Protein AF-I3I7M5-F1 (afdb_monomer)

Radius of gyration: 35.71 Å; Cα contacts (8 Å, |Δi|>4): 390; chains: 1; bounding box: 74×77×113 Å

Mean predicted aligned error: 16.68 Å

Foldseek 3Di:
DDPDDDPDDPVNVVVVVVCCCVVPVVVVVVVVVVVVVVVVVVVVVVVVVVVVLVVLLVLQLVQLVVLVDPWVLQSVQLSVVLSVVVPDPPPDDRHHPSSLQDQEGARAQSQTADPRSVLSNQNHQEYAHAPYAYADDLSVLSNQNHAYEEHAQYAHAADQSVLNRQRHAYYEHANYHHPDPVSVLNHPNYAEYEDYLHDPDDVVNVLSNLCPYHYDHDHNPPPPPPDDPDDSLLSPLVSCVVVVHDDDPVSVVSVVVVVVVVVVVVVVVVPD

Nearest PDB structures (foldseek):
  2wqu-assembly3_C  TM=8.299E-01  e=1.795E-08  Listeria monocytogenes EGD-e
  2wqu-assembly2_B  TM=8.390E-01  e=7.293E-08  Listeria monocytogenes EGD-e
  1d0b-assembly1_A  TM=8.355E-01  e=2.504E-07  Listeria monocytogenes
  4aw4-assembly1_A  TM=6.689E-01  e=1.691E-07  Listeria monocytogenes EGD-e
  2omx-assembly1_A  TM=4.475E-01  e=6.143E-07  Listeria monocytogenes EGD-e

pLDDT: mean 71.75, std 18.01, range [34.25, 98.25]

Sequence (272 aa):
MKLNEIKISKTFSAIILIIVISVFLLPVLGMNFMFWLAERKEQAHYSALDEQVENRVQLVTLSLKKLQLTDPALFNCICEQALEQAKIPPSSSGGIDSVVELQWLGCANKGIASLDGIEALKQLSSIDLRDNAIVNINVLAQLRELENLDLSNNAVTSLEALATLPNLKEIRLSGNQPNSIKPLLSIATLKAVDMPDTTQIYCADLEVFLNEATFIARHTNHNQECKGEYSSDIGRVIALKNAGDTLTPEDESLLLEYELQQMKQKYKQKYQ

Secondary structure (DSSP, 8-state):
---------HHHHHHHHHHHIIIIIHHHHHHHHHHHHHHHHHHHHHHHHHHHHHHHHHHHHHHHGGGT---HHHHHHHHHHHHHHT---TTS--SSHHHHT--EEE-TTS-----TTGGG-TT--EEE--SS-----GGGGG-TT--EEE--SS-----GGGGG-TT--EEE-TT---S-SHHHHT-TT--EEEPPTT----HHHHHHHTTT--------TT-SS--S---HHHHHHHHHHHHTPPPPHHHHHHHHHHHHHHHHHHHHHH--

Structure (mmCIF, N/CA/C/O backbone):
data_AF-I3I7M5-F1
#
_entry.id   AF-I3I7M5-F1
#
loop_
_atom_site.group_PDB
_atom_site.id
_atom_site.type_symbol
_atom_site.label_atom_id
_atom_site.label_alt_id
_atom_site.label_comp_id
_atom_site.label_asym_id
_atom_site.label_entity_id
_atom_site.label_seq_id
_atom_site.pdbx_PDB_ins_code
_atom_site.Cartn_x
_atom_site.Cartn_y
_atom_site.Cartn_z
_atom_site.occupancy
_atom_site.B_iso_or_equiv
_atom_site.auth_seq_id
_atom_site.auth_comp_id
_atom_site.auth_asym_id
_atom_site.auth_atom_id
_atom_site.pdbx_PDB_model_num
ATOM 1 N N . MET A 1 1 ? -37.298 66.432 72.573 1.00 37.22 1 MET A N 1
ATOM 2 C CA . MET A 1 1 ? -38.426 65.725 71.923 1.00 37.22 1 MET A CA 1
ATOM 3 C C . MET A 1 1 ? -38.208 64.232 72.106 1.00 37.22 1 MET A C 1
ATOM 5 O O . MET A 1 1 ? -37.098 63.778 71.874 1.00 37.22 1 MET A O 1
ATOM 9 N N . LYS A 1 2 ? -39.217 63.511 72.607 1.00 40.56 2 LYS A N 1
ATOM 10 C CA . LYS A 1 2 ? -39.186 62.063 72.869 1.00 40.56 2 LYS A CA 1
ATOM 11 C C . LYS A 1 2 ? -39.053 61.290 71.549 1.00 40.56 2 LYS A C 1
ATOM 13 O O . LYS A 1 2 ? -39.882 61.502 70.669 1.00 40.56 2 LYS A O 1
ATOM 18 N N . LEU A 1 3 ? -38.094 60.370 71.432 1.00 38.28 3 LEU A N 1
ATOM 19 C CA . LEU A 1 3 ? -38.255 59.219 70.541 1.00 38.28 3 LEU A CA 1
ATOM 20 C C . LEU A 1 3 ? -38.884 58.099 71.373 1.00 38.28 3 LEU A C 1
ATOM 22 O O . LEU A 1 3 ? -38.238 57.523 72.242 1.00 38.28 3 LEU A O 1
ATOM 26 N N . ASN A 1 4 ? -40.180 57.875 71.155 1.00 44.41 4 ASN A N 1
ATOM 27 C CA . ASN A 1 4 ? -40.916 56.756 71.727 1.00 44.41 4 ASN A CA 1
ATOM 28 C C . ASN A 1 4 ? -40.332 55.431 71.221 1.00 44.41 4 ASN A C 1
ATOM 30 O O . ASN A 1 4 ? -40.098 55.261 70.025 1.00 44.41 4 ASN A O 1
ATOM 34 N N . GLU A 1 5 ? -40.173 54.488 72.143 1.00 51.03 5 GLU A N 1
ATOM 35 C CA . GLU A 1 5 ? -39.899 53.083 71.872 1.00 51.03 5 GLU A CA 1
ATOM 36 C C . GLU A 1 5 ? -40.991 52.487 70.969 1.00 51.03 5 GLU A C 1
ATOM 38 O O . GLU A 1 5 ? -42.158 52.382 71.354 1.00 51.03 5 GLU A O 1
ATOM 43 N N . ILE A 1 6 ? -40.618 52.064 69.762 1.00 53.44 6 ILE A N 1
ATOM 44 C CA . ILE A 1 6 ? -41.488 51.254 68.909 1.00 53.44 6 ILE A CA 1
ATOM 45 C C . ILE A 1 6 ? -41.415 49.813 69.433 1.00 53.44 6 ILE A C 1
ATOM 47 O O . ILE A 1 6 ? -40.469 49.081 69.147 1.00 53.44 6 ILE A O 1
ATOM 51 N N . LYS A 1 7 ? -42.414 49.388 70.216 1.00 54.06 7 LYS A N 1
ATOM 52 C CA . LYS A 1 7 ? -42.604 47.974 70.581 1.00 54.06 7 LYS A CA 1
ATOM 53 C C . LYS A 1 7 ? -43.072 47.192 69.353 1.00 54.06 7 LYS A C 1
ATOM 55 O O . LYS A 1 7 ? -44.261 47.146 69.046 1.00 54.06 7 LYS A O 1
ATOM 60 N N . ILE A 1 8 ? -42.129 46.569 68.653 1.00 55.34 8 ILE A N 1
ATOM 61 C CA . ILE A 1 8 ? -42.423 45.637 67.560 1.00 55.34 8 ILE A CA 1
ATOM 62 C C . ILE A 1 8 ? -43.066 44.381 68.167 1.00 55.34 8 ILE A C 1
ATOM 64 O O . ILE A 1 8 ? -42.465 43.691 68.990 1.00 55.34 8 ILE A O 1
ATOM 68 N N . SER A 1 9 ? -44.313 44.097 67.787 1.00 61.69 9 SER A N 1
ATOM 69 C CA . SER A 1 9 ? -45.040 42.897 68.219 1.00 61.69 9 SER A CA 1
ATOM 70 C C . SER A 1 9 ? -44.332 41.622 67.739 1.00 61.69 9 SER A C 1
ATOM 72 O O . SER A 1 9 ? -43.892 41.554 66.588 1.00 61.69 9 SER A O 1
ATOM 74 N N . LYS A 1 10 ? -44.302 40.570 68.572 1.00 58.59 10 LYS A N 1
ATOM 75 C CA . LYS A 1 10 ? -43.788 39.236 68.195 1.00 58.59 10 LYS A CA 1
ATOM 76 C C . LYS A 1 10 ? -44.452 38.687 66.922 1.00 58.59 10 LYS A C 1
ATOM 78 O O . LYS A 1 10 ? -43.795 38.000 66.149 1.00 58.59 10 LYS A O 1
ATOM 83 N N . THR A 1 11 ? -45.715 39.038 66.660 1.00 61.03 11 THR A N 1
ATOM 84 C CA . THR A 1 11 ? -46.422 38.654 65.424 1.00 61.03 11 THR A CA 1
ATOM 85 C C . THR A 1 11 ? -45.896 39.390 64.192 1.00 61.03 11 THR A C 1
ATOM 87 O O . THR A 1 11 ? -45.772 38.790 63.131 1.00 61.03 11 THR A O 1
ATOM 90 N N . PHE A 1 12 ? -45.512 40.661 64.329 1.00 59.91 12 PHE A N 1
ATOM 91 C CA . PHE A 1 12 ? -44.949 41.458 63.236 1.00 59.91 12 PHE A CA 1
ATOM 92 C C . PHE A 1 12 ? -43.529 40.995 62.883 1.00 59.91 12 PHE A C 1
ATOM 94 O O . PHE A 1 12 ? -43.187 40.867 61.711 1.00 59.91 12 PHE A O 1
ATOM 101 N N . SER A 1 13 ? -42.729 40.642 63.896 1.00 66.38 13 SER A N 1
ATOM 102 C CA . SER A 1 13 ? -41.412 40.021 63.703 1.00 66.38 13 SER A CA 1
ATOM 103 C C . SER A 1 13 ? -41.511 38.649 63.022 1.00 66.38 13 SER A C 1
ATOM 105 O O . SER A 1 13 ? -40.726 38.369 62.119 1.00 66.38 13 SER A O 1
ATOM 107 N N . ALA A 1 14 ? -42.508 37.831 63.377 1.00 66.81 14 ALA A N 1
ATOM 108 C CA . ALA A 1 14 ? -42.750 36.546 62.721 1.00 66.81 14 ALA A CA 1
ATOM 109 C C . ALA A 1 14 ? -43.181 36.702 61.251 1.00 66.81 14 ALA A C 1
ATOM 111 O O . ALA A 1 14 ? -42.695 35.968 60.397 1.00 66.81 14 ALA A O 1
ATOM 112 N N . ILE A 1 15 ? -44.035 37.682 60.932 1.00 70.62 15 ILE A N 1
ATOM 113 C CA . ILE A 1 15 ? -44.455 37.964 59.548 1.00 70.62 15 ILE A CA 1
ATOM 114 C C . ILE A 1 15 ? -43.270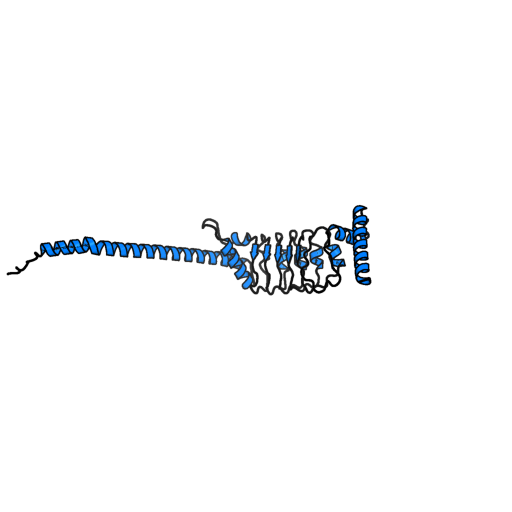 38.447 58.705 1.00 70.62 15 ILE A C 1
ATOM 116 O O . ILE A 1 15 ? -43.074 37.949 57.601 1.00 70.62 15 ILE A O 1
ATOM 120 N N . ILE A 1 16 ? -42.435 39.351 59.230 1.00 69.94 16 ILE A N 1
ATOM 121 C CA . ILE A 1 16 ? -41.213 39.793 58.540 1.00 69.94 16 ILE A CA 1
ATOM 122 C C . ILE A 1 16 ? -40.264 38.614 58.320 1.00 69.94 16 ILE A C 1
ATOM 124 O O . ILE A 1 16 ? -39.728 38.474 57.229 1.00 69.94 16 ILE A O 1
ATOM 128 N N . LEU A 1 17 ? -40.091 37.732 59.307 1.00 69.25 17 LEU A N 1
ATOM 129 C CA . LEU A 1 17 ? -39.243 36.548 59.168 1.00 69.25 17 LEU A CA 1
ATOM 130 C C . LEU A 1 17 ? -39.777 35.583 58.097 1.00 69.25 17 LEU A C 1
ATOM 132 O O . LEU A 1 17 ? -39.003 35.095 57.281 1.00 69.25 17 LEU A O 1
ATOM 136 N N . ILE A 1 18 ? -41.092 35.353 58.045 1.00 70.00 18 ILE A N 1
ATOM 137 C CA . ILE A 1 18 ? -41.731 34.522 57.012 1.00 70.00 18 ILE A CA 1
ATOM 138 C C . ILE A 1 18 ? -41.585 35.162 55.627 1.00 70.00 18 ILE A C 1
ATOM 140 O O . ILE A 1 18 ? -41.292 34.457 54.665 1.00 70.00 18 ILE A O 1
ATOM 144 N N . ILE A 1 19 ? -41.736 36.484 55.507 1.00 67.44 19 ILE A N 1
ATOM 145 C CA . ILE A 1 19 ? -41.521 37.212 54.246 1.00 67.44 19 ILE A CA 1
ATOM 146 C C . ILE A 1 19 ? -40.048 37.131 53.834 1.00 67.44 19 ILE A C 1
ATOM 148 O O . ILE A 1 19 ? -39.760 36.830 52.684 1.00 67.44 19 ILE A O 1
ATOM 152 N N . VAL A 1 20 ? -39.102 37.310 54.758 1.00 67.12 20 VAL A N 1
ATOM 153 C CA . VAL A 1 20 ? -37.666 37.186 54.466 1.00 67.12 20 VAL A CA 1
ATOM 154 C C . VAL A 1 20 ? -37.317 35.764 54.019 1.00 67.12 20 VAL A C 1
ATOM 156 O O . VAL A 1 20 ? -36.606 35.580 53.032 1.00 67.12 20 VAL A O 1
ATOM 159 N N . ILE A 1 21 ? -37.866 34.743 54.679 1.00 61.41 21 ILE A N 1
ATOM 160 C CA . ILE A 1 21 ? -37.640 33.347 54.297 1.00 61.41 21 ILE A CA 1
ATOM 161 C C . ILE A 1 21 ? -38.265 33.040 52.931 1.00 61.41 21 ILE A C 1
ATOM 163 O O . ILE A 1 21 ? -37.612 32.447 52.075 1.00 61.41 21 ILE A O 1
ATOM 167 N N . SER A 1 22 ? -39.508 33.462 52.703 1.00 66.56 22 SER A N 1
ATOM 168 C CA . SER A 1 22 ? -40.246 33.132 51.479 1.00 66.56 22 SER A CA 1
ATOM 169 C C . SER A 1 22 ? -39.809 33.930 50.252 1.00 66.56 22 SER A C 1
ATOM 171 O O . SER A 1 22 ? -39.766 33.370 49.161 1.00 66.56 22 SER A O 1
ATOM 173 N N . VAL A 1 23 ? -39.454 35.205 50.421 1.00 65.62 23 VAL A N 1
ATOM 174 C CA . VAL A 1 23 ? -39.072 36.105 49.322 1.00 65.62 23 VAL A CA 1
ATOM 175 C C . VAL A 1 23 ? -37.575 36.046 49.032 1.00 65.62 23 VAL A C 1
ATOM 177 O O . VAL A 1 23 ? -37.190 36.201 47.879 1.00 65.62 23 VAL A O 1
ATOM 180 N N . PHE A 1 24 ? -36.724 35.805 50.035 1.00 62.22 24 PHE A N 1
ATOM 181 C CA . PHE A 1 24 ? -35.270 35.856 49.839 1.00 62.22 24 PHE A CA 1
ATOM 182 C C . PHE A 1 24 ? -34.576 34.500 49.995 1.00 62.22 24 PHE A C 1
ATOM 184 O O . PHE A 1 24 ? -33.731 34.171 49.169 1.00 62.22 24 PHE A O 1
ATOM 191 N N . LEU A 1 25 ? -34.921 33.677 50.992 1.00 60.16 25 LEU A N 1
ATOM 192 C CA . LEU A 1 25 ? -34.216 32.399 51.206 1.00 60.16 25 LEU A CA 1
ATOM 193 C C . LEU A 1 25 ? -34.700 31.275 50.284 1.00 60.16 25 LEU A C 1
ATOM 195 O O . LEU A 1 25 ? -33.868 30.562 49.726 1.00 60.16 25 LEU A O 1
ATOM 199 N N . LEU A 1 26 ? -36.013 31.112 50.089 1.00 62.69 26 LEU A N 1
ATOM 200 C CA . LEU A 1 26 ? -36.558 30.049 49.233 1.00 62.69 26 LEU A CA 1
ATOM 201 C C . LEU A 1 26 ? -36.135 30.179 47.757 1.00 62.69 26 LEU A C 1
ATOM 203 O O . LEU A 1 26 ? -35.756 29.157 47.183 1.00 62.69 26 LEU A O 1
ATOM 207 N N . PRO A 1 27 ? -36.114 31.374 47.131 1.00 65.69 27 PRO A N 1
ATOM 208 C CA . PRO A 1 27 ? -35.658 31.507 45.747 1.00 65.69 27 PRO A CA 1
ATOM 209 C C . PRO A 1 27 ? -34.158 31.255 45.590 1.00 65.69 27 PRO A C 1
ATOM 211 O O . PRO A 1 27 ? -33.756 30.622 44.620 1.00 65.69 27 PRO A O 1
ATOM 214 N N . VAL A 1 28 ? -33.332 31.681 46.553 1.00 66.38 28 VAL A N 1
ATOM 215 C CA . VAL A 1 28 ? -31.879 31.430 46.544 1.00 66.38 28 VAL A CA 1
ATOM 216 C C . VAL A 1 28 ? -31.579 29.941 46.740 1.00 66.38 28 VAL A C 1
ATOM 218 O O . VAL A 1 28 ? -30.762 29.378 46.014 1.00 66.38 28 VAL A O 1
ATOM 221 N N . LEU A 1 29 ? -32.281 29.269 47.659 1.00 66.50 29 LEU A N 1
ATOM 222 C CA . LEU A 1 29 ? -32.192 27.815 47.833 1.00 66.50 29 LEU A CA 1
ATOM 223 C C . LEU A 1 29 ? -32.660 27.064 46.579 1.00 66.50 29 LEU A C 1
ATOM 225 O O . LEU A 1 29 ? -32.001 26.117 46.155 1.00 66.50 29 LEU A O 1
ATOM 229 N N . GLY A 1 30 ? -33.754 27.509 45.958 1.00 70.00 30 GLY A N 1
ATOM 230 C CA . GLY A 1 30 ? -34.256 26.945 44.705 1.00 70.00 30 GLY A CA 1
ATOM 231 C C . GLY A 1 30 ? -33.282 27.129 43.541 1.00 70.00 30 GLY A C 1
ATOM 232 O O . GLY A 1 30 ? -33.054 26.192 42.784 1.00 70.00 30 GLY A O 1
ATOM 233 N N . MET A 1 31 ? -32.653 28.299 43.420 1.00 67.69 31 MET A N 1
ATOM 234 C CA . MET A 1 31 ? -31.689 28.594 42.357 1.00 67.69 31 MET A CA 1
ATOM 235 C C . MET A 1 31 ? -30.386 27.796 42.536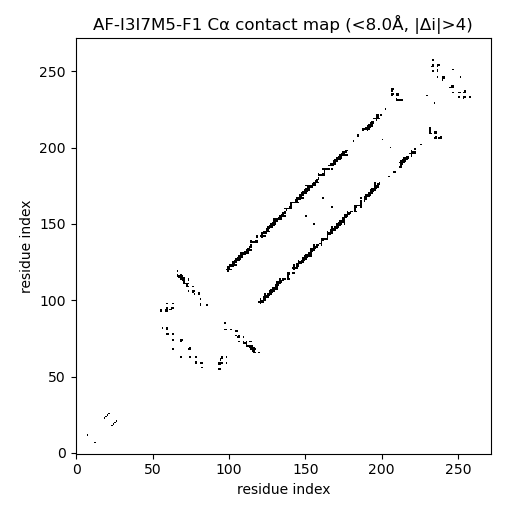 1.00 67.69 31 MET A C 1
ATOM 237 O O . MET A 1 31 ? -29.904 27.214 41.568 1.00 67.69 31 MET A O 1
ATOM 241 N N . ASN A 1 32 ? -29.888 27.651 43.772 1.00 60.41 32 ASN A N 1
ATOM 242 C CA . ASN A 1 32 ? -28.757 26.766 44.089 1.00 60.41 32 ASN A CA 1
ATOM 243 C C . ASN A 1 32 ? -29.077 25.288 43.811 1.00 60.41 32 ASN A C 1
ATOM 245 O O . ASN A 1 32 ? -28.232 24.561 43.296 1.00 60.41 32 ASN A O 1
ATOM 249 N N . PHE A 1 33 ? -30.300 24.838 44.107 1.00 63.66 33 PHE A N 1
ATOM 250 C CA . PHE A 1 33 ? -30.739 23.474 43.808 1.00 63.66 33 PHE A CA 1
ATOM 251 C C . PHE A 1 33 ? -30.872 23.219 42.301 1.00 63.66 33 PHE A C 1
ATOM 253 O O . PHE A 1 33 ? -30.466 22.165 41.820 1.00 63.66 33 PHE A O 1
ATOM 260 N N . MET A 1 34 ? -31.388 24.186 41.539 1.00 67.38 34 MET A N 1
ATOM 261 C CA . MET A 1 34 ? -31.470 24.093 40.078 1.00 67.38 34 MET A CA 1
ATOM 262 C C . MET A 1 34 ? -30.088 24.116 39.420 1.00 67.38 34 MET A C 1
ATOM 264 O O . MET A 1 34 ? -29.867 23.363 38.475 1.00 67.38 34 MET A O 1
ATOM 268 N N . PHE A 1 35 ? -29.154 24.918 39.939 1.00 64.94 35 PHE A N 1
ATOM 269 C CA . PHE A 1 35 ? -27.760 24.917 39.494 1.00 64.94 35 PHE A CA 1
ATOM 270 C C . PHE A 1 35 ? -27.090 23.566 39.780 1.00 64.94 35 PHE A C 1
ATOM 272 O O . PHE A 1 35 ? -26.539 22.947 38.878 1.00 64.94 35 PHE A O 1
ATOM 279 N N . TRP A 1 36 ? -27.259 23.039 40.994 1.00 70.62 36 TRP A N 1
ATOM 280 C CA . TRP A 1 36 ? -26.778 21.710 41.375 1.00 70.62 36 TRP A CA 1
ATOM 281 C C . TRP A 1 36 ? -27.394 20.578 40.534 1.00 70.62 36 TRP A C 1
ATOM 283 O O . TRP A 1 36 ? -26.711 19.621 40.174 1.00 70.62 36 TRP A O 1
ATOM 293 N N . LEU A 1 37 ? -28.682 20.673 40.180 1.00 58.09 37 LEU A N 1
ATOM 294 C CA . LEU A 1 37 ? -29.336 19.719 39.279 1.00 58.09 37 LEU A CA 1
ATOM 295 C C . LEU A 1 37 ? -28.799 19.808 37.848 1.00 58.09 37 LEU A C 1
ATOM 297 O O . LEU A 1 37 ? -28.673 18.773 37.193 1.00 58.09 37 LEU A O 1
ATOM 301 N N . ALA A 1 38 ? -28.519 21.015 37.355 1.00 60.19 38 ALA A N 1
ATOM 302 C CA . ALA A 1 38 ? -27.918 21.216 36.042 1.00 60.19 38 ALA A CA 1
ATOM 303 C C . ALA A 1 38 ? -26.509 20.611 35.998 1.00 60.19 38 ALA A C 1
ATOM 305 O O . ALA A 1 38 ? -26.235 19.795 35.123 1.00 60.19 38 ALA A O 1
ATOM 306 N N . GLU A 1 39 ? -25.685 20.894 37.006 1.00 66.50 39 GLU A N 1
ATOM 307 C CA . GLU A 1 39 ? -24.328 20.357 37.146 1.00 66.50 39 GLU A CA 1
ATOM 308 C C . GLU A 1 39 ? -24.331 18.824 37.267 1.00 66.50 39 GLU A C 1
ATOM 310 O O . GLU A 1 39 ? -23.552 18.143 36.604 1.00 66.50 39 GLU A O 1
ATOM 315 N N . ARG A 1 40 ? -25.283 18.242 38.014 1.00 68.44 40 ARG A N 1
ATOM 316 C CA . ARG A 1 40 ? -25.453 16.780 38.074 1.00 68.44 40 ARG A CA 1
ATOM 317 C C . ARG A 1 40 ? -25.896 16.158 36.756 1.00 68.44 40 ARG A C 1
ATOM 319 O O . ARG A 1 40 ? -25.455 15.056 36.442 1.00 68.44 40 ARG A O 1
ATOM 326 N N . LYS A 1 41 ? -26.792 16.807 36.009 1.00 59.62 41 LYS A N 1
ATOM 327 C CA . LYS A 1 41 ? -27.210 16.321 34.684 1.00 59.62 41 LYS A CA 1
ATOM 328 C C . LYS A 1 41 ? -26.060 16.381 33.690 1.00 59.62 41 LYS A C 1
ATOM 330 O O . LYS A 1 41 ? -25.899 15.453 32.909 1.00 59.62 41 LYS A O 1
ATOM 335 N N . GLU A 1 42 ? -25.276 17.447 33.745 1.00 61.50 42 GLU A N 1
ATOM 336 C CA . GLU A 1 42 ? -24.102 17.642 32.908 1.00 61.50 42 GLU A CA 1
ATOM 337 C C . GLU A 1 42 ? -23.014 16.605 33.232 1.00 61.50 42 GLU A C 1
ATOM 339 O O . GLU A 1 42 ? -22.578 15.888 32.335 1.00 61.50 42 GLU A O 1
ATOM 344 N N . GLN A 1 43 ? -22.678 16.393 34.510 1.00 63.59 43 GLN A N 1
ATOM 345 C CA . GLN A 1 43 ? -21.761 15.322 34.926 1.00 63.59 43 GLN A CA 1
ATOM 346 C C . GLN A 1 43 ? -22.246 13.925 34.531 1.00 63.59 43 GLN A C 1
ATOM 348 O O . GLN A 1 43 ? -21.451 13.134 34.035 1.00 63.59 43 GLN A O 1
ATOM 353 N N . ALA A 1 44 ? -23.533 13.616 34.721 1.00 56.81 44 ALA A N 1
ATOM 354 C CA . ALA A 1 44 ? -24.089 12.319 34.332 1.00 56.81 44 ALA A CA 1
ATOM 355 C C . ALA A 1 44 ? -24.082 12.112 32.806 1.00 56.81 44 ALA A C 1
ATOM 357 O O . ALA A 1 44 ? -23.928 10.988 32.330 1.00 56.81 44 ALA A O 1
ATOM 358 N N . HIS A 1 45 ? -24.248 13.192 32.036 1.00 60.19 45 HIS A N 1
ATOM 359 C CA . HIS A 1 45 ? -24.154 13.160 30.580 1.00 60.19 45 HIS A CA 1
ATOM 360 C C . HIS A 1 45 ? -22.717 12.895 30.120 1.00 60.19 45 HIS A C 1
ATOM 362 O O . HIS A 1 45 ? -22.510 12.005 29.297 1.00 60.19 45 HIS A O 1
ATOM 368 N N . TYR A 1 46 ? -21.733 13.593 30.697 1.00 52.62 46 TYR A N 1
ATOM 369 C CA . TYR A 1 46 ? -20.318 13.345 30.412 1.00 52.62 46 TYR A CA 1
ATOM 370 C C . TYR A 1 46 ? -19.884 11.932 30.830 1.00 52.62 46 TYR A C 1
ATOM 372 O O . TYR A 1 46 ? -19.267 11.239 30.030 1.00 52.62 46 TYR A O 1
ATOM 380 N N . SER A 1 47 ? -20.291 11.438 32.007 1.00 63.06 47 SER A N 1
ATOM 381 C CA . SER A 1 47 ? -19.937 10.078 32.446 1.00 63.06 47 SER A CA 1
ATOM 382 C C . SER A 1 47 ? -20.541 8.983 31.563 1.00 63.06 47 SER A C 1
ATOM 384 O O . SER A 1 47 ? -19.900 7.968 31.312 1.00 63.06 47 SER A O 1
ATOM 386 N N . ALA A 1 48 ? -21.771 9.178 31.077 1.00 60.72 48 ALA A N 1
ATOM 387 C CA . ALA A 1 48 ? -22.413 8.225 30.174 1.00 60.72 48 ALA A CA 1
ATOM 388 C C . ALA A 1 48 ? -21.772 8.232 28.775 1.00 60.72 48 ALA A C 1
ATOM 390 O O . ALA A 1 48 ? -21.707 7.190 28.124 1.00 60.72 48 ALA A O 1
ATOM 391 N N . LEU A 1 49 ? -21.301 9.394 28.309 1.00 60.62 49 LEU A N 1
ATOM 392 C CA . LEU A 1 49 ? -20.563 9.506 27.054 1.00 60.62 49 LEU A CA 1
ATOM 393 C C . LEU A 1 49 ? -19.197 8.807 27.156 1.00 60.62 49 LEU A C 1
ATOM 395 O O . LEU A 1 49 ? -18.845 8.051 26.252 1.00 60.62 49 LEU A O 1
ATOM 399 N N . ASP A 1 50 ? -18.484 8.981 28.272 1.00 67.62 50 ASP A N 1
ATOM 400 C CA . ASP A 1 50 ? -17.208 8.302 28.537 1.00 67.62 50 ASP A CA 1
ATOM 401 C C . ASP A 1 50 ? -17.375 6.773 28.592 1.00 67.62 50 ASP A C 1
ATOM 403 O O . ASP A 1 50 ? -16.633 6.050 27.927 1.00 67.62 50 ASP A O 1
ATOM 407 N N . GLU A 1 51 ? -18.405 6.266 29.281 1.00 71.50 51 GLU A N 1
ATOM 408 C CA . GLU A 1 51 ? -18.706 4.826 29.342 1.00 71.50 51 GLU A CA 1
ATOM 409 C C . GLU A 1 51 ? -19.064 4.245 27.959 1.00 71.50 51 GLU A C 1
ATOM 411 O O . GLU A 1 51 ? -18.665 3.129 27.609 1.00 71.50 51 GLU A O 1
ATOM 416 N N . GLN A 1 52 ? -19.794 4.994 27.126 1.00 65.50 52 GLN A N 1
ATOM 417 C CA . GLN A 1 52 ? -20.084 4.579 25.750 1.00 65.50 52 GLN A CA 1
ATOM 418 C C . GLN A 1 52 ? -18.824 4.529 24.885 1.00 65.50 52 GLN A C 1
ATOM 420 O O . GLN A 1 52 ? -18.663 3.592 24.102 1.00 65.50 52 GLN A O 1
ATOM 425 N N . VAL A 1 53 ? -17.926 5.506 25.009 1.00 67.94 53 VAL A N 1
ATOM 426 C CA . VAL A 1 53 ? -16.650 5.510 24.282 1.00 67.94 53 VAL A CA 1
ATOM 427 C C . VAL A 1 53 ? -15.776 4.339 24.735 1.00 67.94 53 VAL A C 1
ATOM 429 O O . VAL A 1 53 ? -15.272 3.605 23.886 1.00 67.94 53 VAL A O 1
ATOM 432 N N . GLU A 1 54 ? -15.662 4.091 26.039 1.00 68.94 54 GLU A N 1
ATOM 433 C CA . GLU A 1 54 ? -14.848 3.003 26.594 1.00 68.94 54 GLU A CA 1
ATOM 434 C C . GLU A 1 54 ? -15.348 1.617 26.153 1.00 68.94 54 GLU A C 1
ATOM 436 O O . GLU A 1 54 ? -14.560 0.787 25.691 1.00 68.94 54 GLU A O 1
ATOM 441 N N . ASN A 1 55 ? -16.666 1.392 26.171 1.00 68.44 55 ASN A N 1
ATOM 442 C CA . ASN A 1 55 ? -17.272 0.158 25.660 1.00 68.44 55 ASN A CA 1
ATOM 443 C C . ASN A 1 55 ? -16.995 -0.055 24.161 1.00 68.44 55 ASN A C 1
ATOM 445 O O . ASN A 1 55 ? -16.732 -1.178 23.723 1.00 68.44 55 ASN A O 1
ATOM 449 N N . ARG A 1 56 ? -17.007 1.014 23.354 1.00 67.56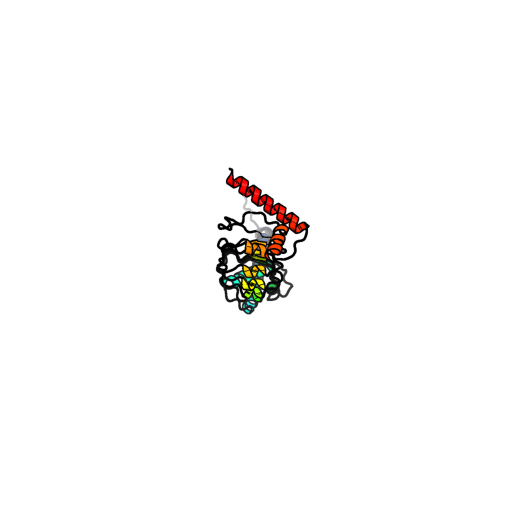 56 ARG A N 1
ATOM 450 C CA . ARG A 1 56 ? -16.704 0.937 21.914 1.00 67.56 56 ARG A CA 1
ATOM 451 C C . ARG A 1 56 ? -15.235 0.650 21.650 1.00 67.56 56 ARG A C 1
ATOM 453 O O . ARG A 1 56 ? -14.927 -0.195 20.810 1.00 67.56 56 ARG A O 1
ATOM 460 N N . VAL A 1 57 ? -14.341 1.302 22.389 1.00 68.75 57 VAL A N 1
ATOM 461 C CA . VAL A 1 57 ? -12.902 1.020 22.347 1.00 68.75 57 VAL A CA 1
ATOM 462 C C . VAL A 1 57 ? -12.654 -0.444 22.699 1.00 68.75 57 VAL A C 1
ATOM 464 O O . VAL A 1 57 ? -11.938 -1.123 21.964 1.00 68.75 57 VAL A O 1
ATOM 467 N N . GLN A 1 58 ? -13.292 -0.977 23.747 1.00 72.62 58 GLN A N 1
ATOM 468 C CA . GLN A 1 58 ? -13.176 -2.395 24.101 1.00 72.62 58 GLN A CA 1
ATOM 469 C C . GLN A 1 58 ? -13.676 -3.327 22.989 1.00 72.62 58 GLN A C 1
ATOM 471 O O . GLN A 1 58 ? -12.985 -4.294 22.661 1.00 72.62 58 GLN A O 1
ATOM 476 N N . LEU A 1 59 ? -14.829 -3.039 22.377 1.00 69.75 59 LEU A N 1
ATOM 477 C CA . LEU A 1 59 ? -15.385 -3.847 21.284 1.00 69.75 59 LEU A CA 1
ATOM 478 C C . LEU A 1 59 ? -14.471 -3.868 20.054 1.00 69.75 59 LEU A C 1
ATOM 480 O O . LEU A 1 59 ? -14.168 -4.948 19.543 1.00 69.75 59 LEU A O 1
ATOM 484 N N . VAL A 1 60 ? -13.987 -2.707 19.610 1.00 69.25 60 VAL A N 1
ATOM 485 C CA . VAL A 1 60 ? -13.047 -2.592 18.480 1.00 69.25 60 VAL A CA 1
ATOM 486 C C . VAL A 1 60 ? -11.724 -3.291 18.809 1.00 69.25 60 VAL A C 1
ATOM 488 O O . VAL A 1 60 ? -11.221 -4.077 18.012 1.00 69.25 60 VAL A O 1
ATOM 491 N N . THR A 1 61 ? -11.206 -3.117 20.025 1.00 67.50 61 THR A N 1
ATOM 492 C CA . THR A 1 61 ? -9.970 -3.772 20.489 1.00 67.50 61 THR A CA 1
ATO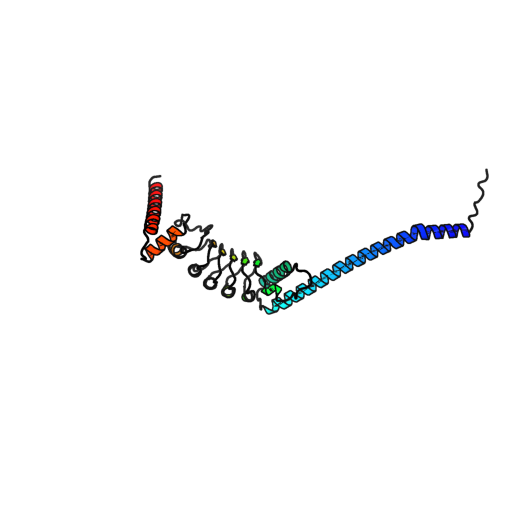M 493 C C . THR A 1 61 ? -10.100 -5.298 20.497 1.00 67.50 61 THR A C 1
ATOM 495 O O . THR A 1 61 ? -9.212 -6.006 20.023 1.00 67.50 61 THR A O 1
ATOM 498 N N . LEU A 1 62 ? -11.205 -5.840 21.023 1.00 72.00 62 LEU A N 1
ATOM 499 C CA . LEU A 1 62 ? -11.477 -7.285 21.036 1.00 72.00 62 LEU A CA 1
ATOM 500 C C . LEU A 1 62 ? -11.620 -7.854 19.623 1.00 72.00 62 LEU A C 1
ATOM 502 O O . LEU A 1 62 ? -11.213 -8.985 19.359 1.00 72.00 62 LEU A O 1
ATOM 506 N N . SER A 1 63 ? -12.191 -7.059 18.727 1.00 71.06 63 SER A N 1
ATOM 507 C CA . SER A 1 63 ? -12.381 -7.386 17.318 1.00 71.06 63 SER A CA 1
ATOM 508 C C . SER A 1 63 ? -11.047 -7.456 16.581 1.00 71.06 63 SER A C 1
ATOM 510 O O . SER A 1 63 ? -10.760 -8.453 15.921 1.00 71.06 63 SER A O 1
ATOM 512 N N . LEU A 1 64 ? -10.178 -6.468 16.793 1.00 70.75 64 LEU A N 1
ATOM 513 C CA . LEU A 1 64 ? -8.846 -6.394 16.195 1.00 70.75 64 LEU A CA 1
ATOM 514 C C . LEU A 1 64 ? -7.885 -7.457 16.725 1.00 70.75 64 LEU A C 1
ATOM 516 O O . LEU A 1 64 ? -7.080 -7.988 15.964 1.00 70.75 64 LEU A O 1
ATOM 520 N N . LYS A 1 65 ? -8.014 -7.859 17.995 1.00 73.12 65 LYS A N 1
ATOM 521 C CA . LYS A 1 65 ? -7.234 -8.979 18.556 1.00 73.12 65 LYS A CA 1
ATOM 522 C C . LYS A 1 65 ? -7.443 -10.299 17.807 1.00 73.12 65 LYS A C 1
ATOM 524 O O . LYS A 1 65 ? -6.590 -11.177 17.890 1.00 73.12 65 LYS A O 1
ATOM 529 N N . LYS A 1 66 ? -8.547 -10.454 17.067 1.00 76.00 66 LYS A N 1
ATOM 530 C CA . LYS A 1 66 ? -8.790 -11.639 16.228 1.00 76.00 66 LYS A CA 1
ATOM 531 C C . LYS A 1 66 ? -7.988 -11.629 14.925 1.00 76.00 66 LYS A C 1
ATOM 533 O O . LYS A 1 66 ? -7.778 -12.699 14.367 1.00 76.00 66 LYS A O 1
ATOM 538 N N . LEU A 1 67 ? -7.535 -10.463 14.459 1.00 73.38 67 LEU A N 1
ATOM 539 C CA . LEU A 1 67 ? -6.839 -10.301 13.175 1.00 73.38 67 LEU A CA 1
ATOM 540 C C . LEU A 1 67 ? -5.366 -10.734 13.216 1.00 73.38 67 LEU A C 1
ATOM 542 O O . LEU A 1 67 ? -4.676 -10.603 12.217 1.00 73.38 67 LEU A O 1
ATOM 546 N N . GLN A 1 68 ? -4.885 -11.255 14.352 1.00 81.31 68 GLN A N 1
ATOM 547 C CA . GLN A 1 68 ? -3.497 -11.706 14.534 1.00 81.31 68 GLN A CA 1
ATOM 548 C C . GLN A 1 68 ? -2.444 -10.632 14.190 1.00 81.31 68 GLN A C 1
ATOM 550 O O . GLN A 1 68 ? -1.320 -10.969 13.837 1.00 81.31 68 GLN A O 1
ATOM 555 N N . LEU A 1 69 ? -2.792 -9.346 14.336 1.00 85.56 69 LEU A N 1
ATOM 556 C CA . LEU A 1 69 ? -1.871 -8.222 14.152 1.00 85.56 69 LEU A CA 1
ATOM 557 C C . LEU A 1 69 ? -0.701 -8.346 15.139 1.00 85.56 69 LEU A C 1
ATOM 559 O O . LEU A 1 69 ? -0.908 -8.300 16.356 1.00 85.56 69 LEU A O 1
ATOM 563 N N . THR A 1 70 ? 0.513 -8.534 14.621 1.00 87.19 70 THR A N 1
ATOM 564 C CA . THR A 1 70 ? 1.714 -8.776 15.441 1.00 87.19 70 THR A CA 1
ATOM 565 C C . THR A 1 70 ? 2.433 -7.486 15.826 1.00 87.19 70 THR A C 1
ATOM 567 O O . THR A 1 70 ? 3.040 -7.423 16.896 1.00 87.19 70 THR A O 1
ATOM 570 N N . ASP A 1 71 ? 2.341 -6.455 14.984 1.00 93.44 71 ASP A N 1
ATOM 571 C CA . ASP A 1 71 ? 2.961 -5.150 15.195 1.00 93.44 71 ASP A CA 1
ATOM 572 C C . ASP A 1 71 ? 2.047 -4.236 16.043 1.00 93.44 71 ASP A C 1
ATOM 574 O O . ASP A 1 71 ? 0.934 -3.900 15.617 1.00 93.44 71 ASP A O 1
ATOM 578 N N . PRO A 1 72 ? 2.481 -3.806 17.246 1.00 90.44 72 PRO A N 1
ATOM 579 C CA . PRO A 1 72 ? 1.666 -2.954 18.109 1.00 90.44 72 PRO A CA 1
ATOM 580 C C . PRO A 1 72 ? 1.381 -1.569 17.519 1.00 90.44 72 PRO A C 1
ATOM 582 O O . PRO A 1 72 ? 0.327 -0.999 17.799 1.00 90.44 72 PRO A O 1
ATOM 585 N N . ALA A 1 73 ? 2.294 -1.011 16.719 1.00 93.25 73 ALA A N 1
ATOM 586 C CA . ALA A 1 73 ? 2.094 0.291 16.092 1.00 93.25 73 ALA A CA 1
ATOM 587 C C . ALA A 1 73 ? 1.031 0.203 14.994 1.00 93.25 73 ALA A C 1
ATOM 589 O O . ALA A 1 73 ? 0.155 1.068 14.918 1.00 93.25 73 ALA A O 1
ATOM 590 N N . LEU A 1 74 ? 1.046 -0.877 14.207 1.00 92.56 74 LEU A N 1
ATOM 591 C CA . LEU A 1 74 ? 0.001 -1.147 13.220 1.00 92.56 74 LEU A CA 1
ATOM 592 C C . LEU A 1 74 ? -1.350 -1.373 13.900 1.00 92.56 74 LEU A C 1
ATOM 594 O O . LEU A 1 74 ? -2.348 -0.778 13.496 1.00 92.56 74 LEU A O 1
ATOM 598 N N . PHE A 1 75 ? -1.377 -2.179 14.966 1.00 89.06 75 PHE A N 1
ATOM 599 C CA . PHE A 1 75 ? -2.584 -2.405 15.758 1.00 89.06 75 PHE A CA 1
ATOM 600 C C . PHE A 1 75 ? -3.177 -1.088 16.265 1.00 89.06 75 PHE A C 1
ATOM 602 O O . PHE A 1 75 ? -4.367 -0.839 16.071 1.00 89.06 75 PHE A O 1
ATOM 609 N N . ASN A 1 76 ? -2.353 -0.228 16.869 1.00 86.12 76 ASN A N 1
ATOM 610 C CA . ASN A 1 76 ? -2.802 1.057 17.399 1.00 86.12 76 ASN A CA 1
ATOM 611 C C . ASN A 1 76 ? -3.304 1.979 16.289 1.00 86.12 76 ASN A C 1
ATOM 613 O O . ASN A 1 76 ? -4.354 2.592 16.447 1.00 86.12 76 ASN A O 1
ATOM 617 N N . CYS A 1 77 ? -2.614 2.030 15.149 1.00 88.38 77 CYS A N 1
ATOM 618 C CA . CYS A 1 77 ? -3.060 2.836 14.022 1.00 88.38 77 CYS A CA 1
ATOM 619 C C . CYS A 1 77 ? -4.427 2.380 13.484 1.00 88.38 77 CYS A C 1
ATOM 621 O O . CYS A 1 77 ? -5.325 3.199 13.300 1.00 88.38 77 CYS A O 1
ATOM 623 N N . ILE A 1 78 ? -4.623 1.072 13.279 1.00 85.94 78 ILE A N 1
ATOM 624 C CA . ILE A 1 78 ? -5.910 0.537 12.811 1.00 85.94 78 ILE A CA 1
ATOM 625 C C . ILE A 1 78 ? -7.005 0.790 13.859 1.00 85.94 78 ILE A C 1
ATOM 627 O O . ILE A 1 78 ? -8.122 1.150 13.489 1.00 85.94 78 ILE A O 1
ATOM 631 N N . CYS A 1 79 ? -6.697 0.650 15.156 1.00 80.31 79 CYS A N 1
ATOM 632 C CA . CYS A 1 79 ? -7.618 1.014 16.238 1.00 80.31 79 CYS A CA 1
ATOM 633 C C . CYS A 1 79 ? -8.050 2.482 16.137 1.00 80.31 79 CYS A C 1
ATOM 635 O O . CYS A 1 79 ? -9.247 2.761 16.125 1.00 80.31 79 CYS A O 1
ATOM 637 N N . GLU A 1 80 ? -7.088 3.407 16.060 1.00 77.81 80 GLU A N 1
ATOM 638 C CA . GLU A 1 80 ? -7.330 4.851 15.934 1.00 77.81 80 GLU A CA 1
ATOM 639 C C . GLU A 1 80 ? -8.213 5.140 14.713 1.00 77.81 80 GLU A C 1
ATOM 641 O O . GLU A 1 80 ? -9.275 5.752 14.841 1.00 77.81 80 GLU A O 1
ATOM 646 N N . GLN A 1 81 ? -7.843 4.602 13.549 1.00 79.31 81 GLN A N 1
ATOM 647 C CA . GLN A 1 81 ? -8.561 4.810 12.294 1.00 79.31 81 GLN A CA 1
ATOM 648 C C . GLN A 1 81 ? -10.000 4.281 12.340 1.00 79.31 81 GLN A C 1
ATOM 650 O O . GLN A 1 81 ? -10.928 4.958 11.886 1.00 79.31 81 GLN A O 1
ATOM 655 N N . ALA A 1 82 ? -10.198 3.082 12.891 1.00 75.38 82 ALA A N 1
ATOM 656 C CA . ALA A 1 82 ? -11.517 2.476 13.031 1.00 75.38 82 ALA A CA 1
ATOM 657 C C . ALA A 1 82 ? -12.415 3.290 13.973 1.00 75.38 82 ALA A C 1
ATOM 659 O O . ALA A 1 82 ? -13.602 3.467 13.698 1.00 75.38 82 ALA A O 1
ATOM 660 N N . LEU A 1 83 ? -11.859 3.822 15.065 1.00 70.44 83 LEU A N 1
ATOM 661 C CA . LEU A 1 83 ? -12.596 4.670 16.004 1.00 70.44 83 LEU A CA 1
ATOM 662 C C . LEU A 1 83 ? -12.966 6.023 15.384 1.00 70.44 83 LEU A C 1
ATOM 664 O O . LEU A 1 83 ? -14.085 6.499 15.588 1.00 70.44 83 LEU A O 1
ATOM 668 N N . GLU A 1 84 ? -12.072 6.618 14.593 1.00 70.06 84 GLU A N 1
ATOM 669 C CA . GLU A 1 84 ? -12.321 7.883 13.894 1.00 70.06 84 GLU A CA 1
ATOM 670 C C . GLU A 1 84 ? -13.406 7.776 12.819 1.00 70.06 84 GLU A C 1
ATOM 672 O O . GLU A 1 84 ? -14.252 8.670 12.712 1.00 70.06 84 GLU A O 1
ATOM 677 N N . GLN A 1 85 ? -13.411 6.695 12.031 1.00 63.62 85 GLN A N 1
ATOM 678 C CA . GLN A 1 85 ? -14.451 6.463 11.020 1.00 63.62 85 GLN A CA 1
ATOM 679 C C . GLN A 1 85 ? -15.799 6.125 11.656 1.00 63.62 85 GLN A C 1
ATOM 681 O O . GLN A 1 85 ? -16.854 6.450 11.112 1.00 63.62 85 GLN A O 1
ATOM 686 N N . ALA A 1 86 ? -15.788 5.568 12.864 1.00 57.09 86 ALA A N 1
ATOM 687 C CA . ALA A 1 86 ? -16.992 5.236 13.596 1.00 57.09 86 ALA A CA 1
ATOM 688 C C . ALA A 1 86 ? -17.669 6.459 14.266 1.00 57.09 86 ALA A C 1
ATOM 690 O O . ALA A 1 86 ? -18.334 6.318 15.294 1.00 57.09 86 ALA A O 1
ATOM 691 N N . LYS A 1 87 ? -17.620 7.659 13.668 1.00 51.59 87 LYS A N 1
ATOM 692 C CA . LYS A 1 87 ? -18.507 8.808 13.984 1.00 51.59 87 LYS A CA 1
ATOM 693 C C . LYS A 1 87 ? -19.987 8.546 13.598 1.00 51.59 87 LYS A C 1
ATOM 695 O O . LYS A 1 87 ? -20.695 9.441 13.148 1.00 51.59 87 LYS A O 1
ATOM 700 N N . ILE A 1 88 ? -20.454 7.309 13.770 1.00 43.50 88 ILE A N 1
ATOM 701 C CA . ILE A 1 88 ? -21.771 6.780 13.400 1.00 43.50 88 ILE A CA 1
ATOM 702 C C . ILE A 1 88 ? -22.681 6.791 14.650 1.00 43.50 88 ILE A C 1
ATOM 704 O O . ILE A 1 88 ? -22.225 6.396 15.727 1.00 43.50 88 ILE A O 1
ATOM 708 N N . PRO A 1 89 ? -23.953 7.231 14.546 1.00 39.12 89 PRO A N 1
ATOM 709 C CA . PRO A 1 89 ? -24.924 7.195 15.645 1.00 39.12 89 PRO A CA 1
ATOM 710 C C . PRO A 1 89 ? -25.165 5.764 16.178 1.00 39.12 89 PRO A C 1
ATOM 712 O O . PRO A 1 89 ? -24.974 4.799 15.438 1.00 39.12 89 PRO A O 1
ATOM 715 N N . PRO A 1 90 ? -25.631 5.606 17.435 1.00 40.28 90 PRO A N 1
ATOM 716 C CA . PRO A 1 90 ? -25.557 4.374 18.246 1.00 40.28 90 PRO A CA 1
ATOM 717 C C . PRO A 1 90 ? -26.487 3.213 17.815 1.00 40.28 90 PRO A C 1
ATOM 719 O O . PRO A 1 90 ? -27.113 2.575 18.653 1.00 40.28 90 PRO A O 1
ATOM 722 N N . SER A 1 91 ? -26.623 2.919 16.521 1.00 41.78 91 SER A N 1
ATOM 723 C CA . SER A 1 91 ? -27.678 2.019 16.016 1.00 41.78 91 SER A CA 1
ATOM 724 C C . SER A 1 91 ? -27.250 0.959 14.996 1.00 41.78 91 SER A C 1
ATOM 726 O O . SER A 1 91 ? -28.109 0.261 14.468 1.00 41.78 91 SER A O 1
ATOM 728 N N . SER A 1 92 ? -25.956 0.750 14.760 1.00 47.41 92 SER A N 1
ATOM 729 C CA . SER A 1 92 ? -25.475 -0.415 14.001 1.00 47.41 92 SER A CA 1
ATOM 730 C C . SER A 1 92 ? -24.373 -1.143 14.771 1.00 47.41 92 SER A C 1
ATOM 732 O O . SER A 1 92 ? -23.704 -0.561 15.621 1.00 47.41 92 SER A O 1
ATOM 734 N N . SER A 1 93 ? -24.273 -2.448 14.544 1.00 50.47 93 SER A N 1
ATOM 735 C CA . SER A 1 93 ? -23.584 -3.507 15.296 1.00 50.47 93 SER A CA 1
ATOM 736 C C . SER A 1 93 ? -22.051 -3.376 15.390 1.00 50.47 93 SER A C 1
ATOM 738 O O . SER A 1 93 ? -21.309 -4.275 15.005 1.00 50.47 93 SER A O 1
ATOM 740 N N . GLY A 1 94 ? -21.564 -2.251 15.920 1.00 51.62 94 GLY A N 1
ATOM 741 C CA . GLY A 1 94 ? -20.155 -1.862 15.973 1.00 51.62 94 GLY A CA 1
ATOM 742 C C . GLY A 1 94 ? -19.270 -2.817 16.774 1.00 51.62 94 GLY A C 1
ATOM 743 O O . GLY A 1 94 ? -19.261 -2.800 18.002 1.00 51.62 94 GLY A O 1
ATOM 744 N N . GLY A 1 95 ? -18.480 -3.613 16.062 1.00 55.69 95 GLY A N 1
ATOM 745 C CA . GLY A 1 95 ? -17.410 -4.425 16.633 1.00 55.69 95 GLY A CA 1
ATOM 746 C C . GLY A 1 95 ? -16.376 -4.784 15.570 1.00 55.69 95 GLY A C 1
ATOM 747 O O . GLY A 1 95 ? -15.297 -4.200 15.550 1.00 55.69 95 GLY A O 1
ATOM 748 N N . ILE A 1 96 ? -16.723 -5.717 14.673 1.00 51.34 96 ILE A N 1
ATOM 749 C CA . ILE A 1 96 ? -15.829 -6.251 13.623 1.00 51.34 96 ILE A CA 1
ATOM 750 C C . ILE A 1 96 ? -16.177 -5.698 12.243 1.00 51.34 96 ILE A C 1
ATOM 752 O O . ILE A 1 96 ? -15.270 -5.336 11.497 1.00 51.34 96 ILE A O 1
ATOM 756 N N . ASP A 1 97 ? -17.469 -5.617 11.918 1.00 57.91 97 ASP A N 1
ATOM 757 C CA . ASP A 1 97 ? -17.935 -5.277 10.568 1.00 57.91 97 ASP A CA 1
ATOM 758 C C . ASP A 1 97 ? -17.364 -3.927 10.107 1.00 57.91 97 ASP A C 1
ATOM 760 O O . ASP A 1 97 ? -16.794 -3.827 9.026 1.00 57.91 97 ASP A O 1
ATOM 764 N N . SER A 1 98 ? -17.337 -2.934 11.004 1.00 57.50 98 SER A N 1
ATOM 765 C CA . SER A 1 98 ? -16.789 -1.601 10.723 1.00 57.50 98 SER A CA 1
ATOM 766 C C . SER A 1 98 ? -15.280 -1.572 10.454 1.00 57.50 98 SER A C 1
ATOM 768 O O . SER A 1 98 ? -14.795 -0.652 9.808 1.00 57.50 98 SER A O 1
ATOM 770 N N . VAL A 1 99 ? -14.517 -2.538 10.976 1.00 62.69 99 VAL A N 1
ATOM 771 C CA . VAL A 1 99 ? -13.066 -2.634 10.740 1.00 62.69 99 VAL A CA 1
ATOM 772 C C . VAL A 1 99 ? -12.790 -3.340 9.413 1.00 62.69 99 VAL A C 1
ATOM 774 O O . VAL A 1 99 ? -11.907 -2.936 8.665 1.00 62.69 99 VAL A O 1
ATOM 777 N N . VAL A 1 100 ? -13.553 -4.391 9.104 1.00 66.62 100 VAL A N 1
ATOM 778 C CA . VAL A 1 100 ? -13.425 -5.142 7.842 1.00 66.62 100 VAL A CA 1
ATOM 779 C C . VAL A 1 100 ? -13.869 -4.298 6.638 1.00 66.62 100 VAL A C 1
ATOM 781 O O . VAL A 1 100 ? -13.418 -4.539 5.519 1.00 66.62 100 VAL A O 1
ATOM 784 N N . GLU A 1 101 ? -14.706 -3.288 6.871 1.00 74.81 101 GLU A N 1
ATOM 785 C CA . GLU A 1 101 ? -15.164 -2.304 5.883 1.00 74.81 101 GLU A CA 1
ATOM 786 C C . GLU A 1 101 ? -14.199 -1.127 5.659 1.00 74.81 101 GLU A C 1
ATOM 788 O O . GLU A 1 101 ? -14.492 -0.252 4.844 1.00 74.81 101 GLU A O 1
ATOM 793 N N . LEU A 1 102 ? -13.044 -1.081 6.337 1.00 82.12 102 LEU A N 1
ATOM 794 C CA . LEU A 1 102 ? -12.060 -0.020 6.115 1.00 82.12 102 LEU A CA 1
ATOM 795 C C . LEU A 1 102 ? -11.590 -0.015 4.654 1.00 82.12 102 LEU A C 1
ATOM 797 O O . LEU A 1 102 ? -10.971 -0.968 4.184 1.00 82.12 102 LEU A O 1
ATOM 801 N N . GLN A 1 103 ? -11.848 1.096 3.962 1.00 89.88 103 GLN A N 1
ATOM 802 C CA . GLN A 1 103 ? -11.392 1.333 2.587 1.00 89.88 103 GLN A CA 1
ATOM 803 C C . GLN A 1 103 ? -10.088 2.133 2.529 1.00 89.88 103 GLN A C 1
ATOM 805 O O . GLN A 1 103 ? -9.302 1.984 1.597 1.00 89.88 103 GLN A O 1
ATOM 810 N N . TRP A 1 104 ? -9.838 2.965 3.540 1.00 90.88 104 TRP A N 1
ATOM 811 C CA . TRP A 1 104 ? -8.644 3.797 3.633 1.00 90.88 104 TRP A CA 1
ATOM 812 C C . TRP A 1 104 ? -7.954 3.622 4.986 1.00 90.88 104 TRP A C 1
ATOM 814 O O . TRP A 1 104 ? -8.622 3.642 6.025 1.00 90.88 104 TRP A O 1
ATOM 824 N N . LEU A 1 105 ? -6.626 3.485 4.964 1.00 92.81 105 LEU A N 1
ATOM 825 C CA . LEU A 1 105 ? -5.779 3.367 6.151 1.00 92.81 105 LEU A CA 1
ATOM 826 C C . LEU A 1 105 ? -4.609 4.357 6.084 1.00 92.81 105 LEU A C 1
ATOM 828 O O . LEU A 1 105 ? -3.763 4.249 5.197 1.00 92.81 105 LEU A O 1
ATOM 832 N N . GLY A 1 106 ? -4.549 5.291 7.037 1.00 94.56 106 GLY A N 1
ATOM 833 C CA . GLY A 1 106 ? -3.462 6.261 7.168 1.00 94.56 106 GLY A CA 1
ATOM 834 C C . GLY A 1 106 ? -2.594 6.006 8.396 1.00 94.56 106 GLY A C 1
ATOM 835 O O . GLY A 1 106 ? -2.959 6.387 9.503 1.00 94.56 106 GLY A O 1
ATOM 836 N N . CYS A 1 107 ? -1.415 5.420 8.198 1.00 94.50 107 CYS A N 1
ATOM 837 C CA . CYS A 1 107 ? -0.472 5.052 9.257 1.00 94.50 107 CYS A CA 1
ATOM 838 C C . CYS A 1 107 ? 0.935 5.622 9.033 1.00 94.50 107 CYS A C 1
ATOM 840 O O . CYS A 1 107 ? 1.938 4.982 9.356 1.00 94.50 107 CYS A O 1
ATOM 842 N N . ALA A 1 108 ? 1.014 6.833 8.485 1.00 95.75 108 ALA A N 1
ATOM 843 C CA . ALA A 1 108 ? 2.274 7.529 8.272 1.00 95.75 108 ALA A CA 1
ATOM 844 C C . ALA A 1 108 ? 3.000 7.823 9.599 1.00 95.75 108 ALA A C 1
ATOM 846 O O . ALA A 1 108 ? 2.371 8.287 10.554 1.00 95.75 108 ALA A O 1
ATOM 847 N N . ASN A 1 109 ? 4.321 7.615 9.642 1.00 96.12 109 ASN A N 1
ATOM 848 C CA . ASN A 1 109 ? 5.180 7.961 10.783 1.00 96.12 109 ASN A CA 1
ATOM 849 C C . ASN A 1 109 ? 4.719 7.359 12.125 1.00 96.12 109 ASN A C 1
ATOM 851 O O . ASN A 1 109 ? 4.563 8.060 13.129 1.00 96.12 109 ASN A O 1
ATOM 855 N N . LYS A 1 110 ? 4.460 6.046 12.143 1.00 95.06 110 LYS A N 1
ATOM 856 C CA . LYS A 1 110 ? 4.012 5.312 13.343 1.00 95.06 110 LYS A CA 1
ATOM 857 C C . LYS A 1 110 ? 5.054 4.320 13.873 1.00 95.06 110 LYS A C 1
ATOM 859 O O . LYS A 1 110 ? 4.848 3.752 14.940 1.00 95.06 110 LYS A O 1
ATOM 864 N N . GLY A 1 111 ? 6.176 4.137 13.173 1.00 95.94 111 GLY A N 1
ATOM 865 C CA . GLY A 1 111 ? 7.223 3.182 13.549 1.00 95.94 111 GLY A CA 1
ATOM 866 C C . GLY A 1 111 ? 6.846 1.723 13.276 1.00 95.94 111 GLY A C 1
ATOM 867 O O . GLY A 1 111 ? 7.321 0.833 13.974 1.00 95.94 111 GLY A O 1
ATOM 868 N N . ILE A 1 112 ? 5.982 1.486 12.287 1.00 97.62 112 ILE A N 1
ATOM 869 C CA . ILE A 1 112 ? 5.516 0.149 11.896 1.00 97.62 112 ILE A CA 1
ATOM 870 C C . ILE A 1 112 ? 6.660 -0.617 11.231 1.00 97.62 112 ILE A C 1
ATOM 872 O O . ILE A 1 112 ? 7.321 -0.089 10.337 1.00 97.62 112 ILE A O 1
ATOM 876 N N . ALA A 1 113 ? 6.878 -1.865 11.640 1.00 97.00 113 ALA A N 1
ATOM 877 C CA . ALA A 1 113 ? 7.908 -2.740 11.084 1.00 97.00 113 ALA A CA 1
ATOM 878 C C . ALA A 1 113 ? 7.324 -3.993 10.413 1.00 97.00 113 ALA A C 1
ATOM 880 O O . ALA A 1 113 ? 7.888 -4.464 9.421 1.00 97.00 113 ALA A O 1
ATOM 881 N N . SER A 1 114 ? 6.201 -4.520 10.917 1.00 96.62 114 SER A N 1
ATOM 882 C CA . SER A 1 114 ? 5.482 -5.643 10.301 1.00 96.62 114 SER A CA 1
ATOM 883 C C . SER A 1 114 ? 4.066 -5.261 9.877 1.00 96.62 114 SER A C 1
ATOM 885 O O . SER A 1 114 ? 3.382 -4.481 10.537 1.00 96.62 114 SER A O 1
ATOM 887 N N . LEU A 1 115 ? 3.637 -5.849 8.762 1.00 96.25 115 LEU A N 1
ATOM 888 C CA . LEU A 1 115 ? 2.292 -5.721 8.212 1.00 96.25 115 LEU A CA 1
ATOM 889 C C . LEU A 1 115 ? 1.421 -6.959 8.473 1.00 96.25 115 LEU A C 1
ATOM 891 O O . LEU A 1 115 ? 0.287 -7.001 8.004 1.00 96.25 115 LEU A O 1
ATOM 895 N N . ASP A 1 116 ? 1.921 -7.971 9.186 1.00 94.06 116 ASP A N 1
ATOM 896 C CA . ASP A 1 116 ? 1.171 -9.212 9.420 1.00 94.06 116 ASP A CA 1
ATOM 897 C C . ASP A 1 116 ? -0.198 -8.934 10.060 1.00 94.06 116 ASP A C 1
ATOM 899 O O . ASP A 1 116 ? -0.306 -8.167 11.020 1.00 94.06 116 ASP A O 1
ATOM 903 N N . GLY A 1 117 ? -1.242 -9.574 9.533 1.00 90.38 117 GLY A N 1
ATOM 904 C CA . GLY A 1 117 ? -2.632 -9.387 9.946 1.00 90.38 117 GLY A CA 1
ATOM 905 C C . GLY A 1 117 ? -3.373 -8.307 9.152 1.00 90.38 117 GLY A C 1
ATOM 906 O O . GLY A 1 117 ? -4.608 -8.272 9.182 1.00 90.38 117 GLY A O 1
ATOM 907 N N . ILE A 1 118 ? -2.670 -7.457 8.386 1.00 92.50 118 ILE A N 1
ATOM 908 C CA . ILE A 1 118 ? -3.312 -6.463 7.508 1.00 92.50 118 ILE A CA 1
ATOM 909 C C . ILE A 1 118 ? -4.124 -7.131 6.396 1.00 92.50 118 ILE A C 1
ATOM 911 O O . ILE A 1 118 ? -5.118 -6.574 5.936 1.00 92.50 118 ILE A O 1
ATOM 915 N N . GLU A 1 119 ? -3.760 -8.351 5.989 1.00 91.50 119 GLU A N 1
ATOM 916 C CA . GLU A 1 119 ? -4.430 -9.105 4.932 1.00 91.50 119 GLU A CA 1
ATOM 917 C C . GLU A 1 119 ? -5.892 -9.428 5.249 1.00 91.50 119 GLU A C 1
ATOM 919 O O . GLU A 1 119 ? -6.634 -9.819 4.347 1.00 91.50 119 GLU A O 1
ATOM 924 N N . ALA A 1 120 ? -6.319 -9.291 6.505 1.00 88.88 120 ALA A N 1
ATOM 925 C CA . ALA A 1 120 ? -7.707 -9.469 6.898 1.00 88.88 120 ALA A CA 1
ATOM 926 C C . ALA A 1 120 ? -8.603 -8.274 6.508 1.00 88.88 120 ALA A C 1
ATOM 928 O O . ALA A 1 120 ? -9.820 -8.432 6.402 1.00 88.88 120 ALA A O 1
ATOM 929 N N . LEU A 1 121 ? -8.020 -7.102 6.234 1.00 89.88 121 LEU A N 1
ATOM 930 C CA . LEU A 1 121 ? -8.725 -5.877 5.846 1.00 89.88 121 LEU A CA 1
ATOM 931 C C . LEU A 1 121 ? -8.971 -5.841 4.328 1.00 89.88 121 LEU A C 1
ATOM 933 O O . LEU A 1 121 ? -8.417 -5.026 3.594 1.00 89.88 121 LEU A O 1
ATOM 937 N N . LYS A 1 122 ? -9.794 -6.775 3.838 1.00 90.12 122 LYS A N 1
ATOM 938 C CA . LYS A 1 122 ? -9.972 -7.053 2.399 1.00 90.12 122 LYS A CA 1
ATOM 939 C C . LYS A 1 122 ? -10.527 -5.899 1.564 1.00 90.12 122 LYS A C 1
ATOM 941 O O . LYS A 1 122 ? -10.355 -5.937 0.351 1.00 90.12 122 LYS A O 1
ATOM 946 N N . GLN A 1 123 ? -11.185 -4.925 2.188 1.00 90.94 123 GLN A N 1
ATOM 947 C CA . GLN A 1 123 ? -11.794 -3.786 1.496 1.00 90.94 123 GLN A CA 1
ATOM 948 C C . GLN A 1 123 ? -10.855 -2.583 1.343 1.00 90.94 123 GLN A C 1
ATOM 950 O O . GLN A 1 123 ? -11.261 -1.586 0.747 1.00 90.94 123 GLN A O 1
ATOM 955 N N . LEU A 1 124 ? -9.616 -2.660 1.849 1.00 94.12 124 LEU A N 1
ATOM 956 C CA . LEU A 1 124 ? -8.655 -1.570 1.712 1.00 94.12 124 LEU A CA 1
ATOM 957 C C . LEU A 1 124 ? -8.349 -1.306 0.238 1.00 94.12 124 LEU A C 1
ATOM 959 O O . LEU A 1 124 ? -7.761 -2.144 -0.443 1.00 94.12 124 LEU A O 1
ATOM 963 N N . SER A 1 125 ? -8.708 -0.108 -0.213 1.00 96.31 125 SER A N 1
ATOM 964 C CA . SER A 1 125 ? -8.423 0.412 -1.546 1.00 96.31 125 SER A CA 1
ATOM 965 C C . SER A 1 125 ? -7.309 1.451 -1.545 1.00 96.31 125 SER A C 1
ATOM 967 O O . SER A 1 125 ? -6.666 1.666 -2.571 1.00 96.31 125 SER A O 1
ATOM 969 N N . SER A 1 126 ? -7.016 2.069 -0.399 1.00 96.62 126 SER A N 1
ATOM 970 C CA . SER A 1 126 ? -5.938 3.048 -0.287 1.00 96.62 126 SER A CA 1
ATOM 971 C C . SER A 1 126 ? -5.209 2.953 1.050 1.00 96.62 126 SER A C 1
ATOM 973 O O . SER A 1 126 ? -5.822 2.995 2.115 1.00 96.62 126 SER A O 1
ATOM 975 N N . ILE A 1 127 ? -3.881 2.881 0.997 1.00 97.69 127 ILE A N 1
ATOM 976 C CA . ILE A 1 127 ? -3.021 2.711 2.171 1.00 97.69 127 ILE A CA 1
ATOM 977 C C . ILE A 1 127 ? -1.880 3.731 2.132 1.00 97.69 127 ILE A C 1
ATOM 979 O O . ILE A 1 127 ? -1.141 3.803 1.152 1.00 97.69 127 ILE A O 1
ATOM 983 N N . ASP A 1 128 ? -1.721 4.492 3.214 1.00 97.31 128 ASP A N 1
ATOM 984 C CA . ASP A 1 128 ? -0.586 5.388 3.452 1.00 97.31 128 ASP A CA 1
ATOM 985 C C . ASP A 1 128 ? 0.261 4.858 4.619 1.00 97.31 128 ASP A C 1
ATOM 987 O O . ASP A 1 128 ? -0.160 4.892 5.776 1.00 97.31 128 ASP A O 1
ATOM 991 N N . LEU A 1 129 ? 1.449 4.341 4.305 1.00 98.00 129 LEU A N 1
ATOM 992 C CA . LEU A 1 129 ? 2.407 3.746 5.242 1.00 98.00 129 LEU A CA 1
ATOM 993 C C . LEU A 1 129 ? 3.767 4.454 5.193 1.00 98.00 129 LEU A C 1
ATOM 995 O O . LEU A 1 129 ? 4.783 3.865 5.578 1.00 98.00 129 LEU A O 1
ATOM 999 N N . ARG A 1 130 ? 3.815 5.708 4.734 1.00 97.06 130 ARG A N 1
ATOM 1000 C CA . ARG A 1 130 ? 5.083 6.438 4.618 1.00 97.06 130 ARG A CA 1
ATOM 1001 C C . ARG A 1 130 ? 5.785 6.656 5.961 1.00 97.06 130 ARG A C 1
ATOM 1003 O O . ARG A 1 130 ? 5.141 6.692 7.009 1.00 97.06 130 ARG A O 1
ATOM 1010 N N . ASP A 1 131 ? 7.098 6.846 5.916 1.00 96.94 131 ASP A N 1
ATOM 1011 C CA . ASP A 1 131 ? 7.943 7.150 7.080 1.00 96.94 131 ASP A CA 1
ATOM 1012 C C . ASP A 1 131 ? 7.851 6.075 8.185 1.00 96.94 131 ASP A C 1
ATOM 1014 O O . ASP A 1 131 ? 7.676 6.372 9.365 1.00 96.94 131 ASP A O 1
ATOM 1018 N N . ASN A 1 132 ? 7.935 4.800 7.808 1.00 98.25 132 ASN A N 1
ATOM 1019 C CA . ASN A 1 132 ? 7.933 3.666 8.737 1.00 98.25 132 ASN A CA 1
ATOM 1020 C C . ASN A 1 132 ? 9.218 2.825 8.566 1.00 98.25 132 ASN A C 1
ATOM 1022 O O . ASN A 1 132 ? 10.185 3.251 7.937 1.00 98.25 132 ASN A O 1
ATOM 1026 N N . ALA A 1 133 ? 9.272 1.640 9.173 1.00 97.31 133 ALA A N 1
ATOM 1027 C CA . ALA A 1 133 ? 10.415 0.726 9.121 1.00 97.31 133 ALA A CA 1
ATOM 1028 C C . ALA A 1 133 ? 10.069 -0.592 8.403 1.00 97.31 133 ALA A C 1
ATOM 1030 O O . ALA A 1 133 ? 10.606 -1.652 8.731 1.00 97.31 133 ALA A O 1
ATOM 1031 N N . ILE A 1 134 ? 9.149 -0.543 7.437 1.00 98.06 134 ILE A N 1
ATOM 1032 C CA . ILE A 1 134 ? 8.625 -1.732 6.760 1.00 98.06 134 ILE A CA 1
ATOM 1033 C C . ILE A 1 134 ? 9.668 -2.271 5.781 1.00 98.06 134 ILE A C 1
ATOM 1035 O O . ILE A 1 134 ? 10.172 -1.545 4.924 1.00 98.06 134 ILE A O 1
ATOM 1039 N N . VAL A 1 135 ? 9.954 -3.569 5.883 1.00 96.31 135 VAL A N 1
ATOM 1040 C CA . VAL A 1 135 ? 10.856 -4.288 4.963 1.00 96.31 135 VAL A CA 1
ATOM 1041 C C . VAL A 1 135 ? 10.087 -5.281 4.095 1.00 96.31 135 VAL A C 1
ATOM 1043 O O . VAL A 1 135 ? 10.338 -5.394 2.894 1.00 96.31 135 VAL A O 1
ATOM 1046 N N . ASN A 1 136 ? 9.154 -6.016 4.704 1.00 96.38 136 ASN A N 1
ATOM 1047 C CA . ASN A 1 136 ? 8.406 -7.089 4.064 1.00 96.38 136 ASN A CA 1
ATOM 1048 C C . ASN A 1 136 ? 6.967 -6.647 3.785 1.00 96.38 136 ASN A C 1
ATOM 1050 O O . ASN A 1 136 ? 6.220 -6.330 4.706 1.00 96.38 136 ASN A O 1
ATOM 1054 N N . ILE A 1 137 ? 6.583 -6.681 2.511 1.00 97.44 137 ILE A N 1
ATOM 1055 C CA . ILE A 1 137 ? 5.248 -6.301 2.040 1.00 97.44 137 ILE A CA 1
ATOM 1056 C C . ILE A 1 137 ? 4.461 -7.480 1.449 1.00 97.44 137 ILE A C 1
ATOM 1058 O O . ILE A 1 137 ? 3.421 -7.277 0.831 1.00 97.44 137 ILE A O 1
ATOM 1062 N N . ASN A 1 138 ? 4.921 -8.723 1.632 1.00 96.81 138 ASN A N 1
ATOM 1063 C CA . ASN A 1 138 ? 4.321 -9.911 1.007 1.00 96.81 138 ASN A CA 1
ATOM 1064 C C . ASN A 1 138 ? 2.840 -10.101 1.346 1.00 96.81 138 ASN A C 1
ATOM 1066 O O . ASN A 1 138 ? 2.066 -10.548 0.501 1.00 96.81 138 ASN A O 1
ATOM 1070 N N . VAL A 1 139 ? 2.434 -9.724 2.558 1.00 95.62 139 VAL A N 1
ATOM 1071 C CA . VAL A 1 139 ? 1.035 -9.795 3.006 1.00 95.62 139 VAL A CA 1
ATOM 1072 C C . VAL A 1 139 ? 0.098 -8.902 2.185 1.00 95.62 139 VAL A C 1
ATOM 1074 O O . VAL A 1 139 ? -1.083 -9.221 2.053 1.00 95.62 139 VAL A O 1
ATOM 1077 N N . LEU A 1 140 ? 0.614 -7.841 1.545 1.00 96.94 140 LEU A N 1
ATOM 1078 C CA . LEU A 1 140 ? -0.190 -6.946 0.709 1.00 96.94 140 LEU A CA 1
ATOM 1079 C C . LEU A 1 140 ? -0.750 -7.644 -0.532 1.00 96.94 140 LEU A C 1
ATOM 1081 O O . LEU A 1 140 ? -1.830 -7.268 -0.966 1.00 96.94 140 LEU A O 1
ATOM 1085 N N . ALA A 1 141 ? -0.110 -8.708 -1.039 1.00 95.88 141 ALA A N 1
ATOM 1086 C CA . ALA A 1 141 ? -0.586 -9.501 -2.186 1.00 95.88 141 ALA A CA 1
ATOM 1087 C C . ALA A 1 141 ? -2.021 -10.049 -2.012 1.00 95.88 141 ALA A C 1
ATOM 1089 O O . ALA A 1 141 ? -2.675 -10.479 -2.961 1.00 95.88 141 ALA A O 1
ATOM 1090 N N . GLN A 1 142 ? -2.520 -10.063 -0.775 1.00 95.38 142 GLN A N 1
ATOM 1091 C CA . GLN A 1 142 ? -3.846 -10.549 -0.412 1.00 95.38 142 GLN A CA 1
ATOM 1092 C C . GLN A 1 142 ? -4.939 -9.464 -0.430 1.00 95.38 142 GLN A C 1
ATOM 1094 O O . GLN A 1 142 ? -6.111 -9.798 -0.208 1.00 95.38 142 GLN A O 1
ATOM 1099 N N . LEU A 1 143 ? -4.582 -8.196 -0.660 1.00 96.06 143 LEU A N 1
ATOM 1100 C CA . LEU A 1 143 ? -5.478 -7.035 -0.666 1.00 96.06 143 LEU A CA 1
ATOM 1101 C C . LEU A 1 143 ? -5.911 -6.697 -2.095 1.00 96.06 143 LEU A C 1
ATOM 1103 O O . LEU A 1 143 ? -5.411 -5.770 -2.720 1.00 96.06 143 LEU A O 1
ATOM 1107 N N . ARG A 1 144 ? -6.839 -7.488 -2.639 1.00 94.88 144 ARG A N 1
ATOM 1108 C CA . ARG A 1 144 ? -7.216 -7.411 -4.062 1.00 94.88 144 ARG A CA 1
ATOM 1109 C C . ARG A 1 144 ? -7.896 -6.105 -4.474 1.00 94.88 144 ARG A C 1
ATOM 1111 O O . ARG A 1 144 ? -7.844 -5.764 -5.650 1.00 94.88 144 ARG A O 1
ATOM 1118 N N . GLU A 1 145 ? -8.496 -5.388 -3.531 1.00 96.31 145 GLU A N 1
ATOM 1119 C CA . GLU A 1 145 ? -9.139 -4.092 -3.775 1.00 96.31 145 GLU A CA 1
ATOM 1120 C C . GLU A 1 145 ? -8.150 -2.916 -3.729 1.00 96.31 145 GLU A C 1
ATOM 1122 O O . GLU A 1 145 ? -8.548 -1.786 -3.993 1.00 96.31 145 GLU A O 1
ATOM 1127 N N . LEU A 1 146 ? -6.869 -3.159 -3.413 1.00 97.50 146 LEU A N 1
ATOM 1128 C CA . LEU A 1 146 ? -5.875 -2.103 -3.251 1.00 97.50 146 LEU A CA 1
ATOM 1129 C C . LEU A 1 146 ? -5.600 -1.391 -4.580 1.00 97.50 146 LEU A C 1
ATOM 1131 O O . LEU A 1 146 ? -5.103 -1.992 -5.533 1.00 97.50 146 LEU A O 1
ATOM 1135 N N . GLU A 1 147 ? -5.877 -0.090 -4.608 1.00 95.94 147 GLU A N 1
ATOM 1136 C CA . GLU A 1 147 ? -5.653 0.787 -5.755 1.00 95.94 147 GLU A CA 1
ATOM 1137 C C . GLU A 1 147 ? -4.473 1.733 -5.526 1.00 95.94 147 GLU A C 1
ATOM 1139 O O . GLU A 1 147 ? -3.663 1.936 -6.429 1.00 95.94 147 GLU A O 1
ATOM 1144 N N . ASN A 1 148 ? -4.350 2.286 -4.317 1.00 95.81 148 ASN A N 1
ATOM 1145 C CA . ASN A 1 148 ? -3.376 3.329 -4.003 1.00 95.81 148 ASN A CA 1
ATOM 1146 C C . ASN A 1 148 ? -2.499 2.913 -2.819 1.00 95.81 148 ASN A C 1
ATOM 1148 O O . ASN A 1 148 ? -3.008 2.606 -1.740 1.00 95.81 148 ASN A O 1
ATOM 1152 N N . LEU A 1 149 ? -1.179 2.946 -2.995 1.00 97.38 149 LEU A N 1
ATOM 1153 C CA . LEU A 1 149 ? -0.226 2.524 -1.971 1.00 97.38 149 LEU A CA 1
ATOM 1154 C C . LEU A 1 149 ? 0.935 3.510 -1.828 1.00 97.38 149 LEU A C 1
ATOM 1156 O O . LEU A 1 149 ? 1.722 3.703 -2.751 1.00 97.38 149 LEU A O 1
ATOM 1160 N N . ASP A 1 150 ? 1.088 4.091 -0.644 1.00 96.12 150 ASP A N 1
ATOM 1161 C CA . ASP A 1 150 ? 2.252 4.902 -0.296 1.00 96.12 150 ASP A CA 1
ATOM 1162 C C . ASP A 1 150 ? 3.149 4.146 0.689 1.00 96.12 150 ASP A C 1
ATOM 1164 O O . ASP A 1 150 ? 2.758 3.877 1.824 1.00 96.12 150 ASP A O 1
ATOM 1168 N N . LEU A 1 151 ? 4.349 3.787 0.240 1.00 96.75 151 LEU A N 1
ATOM 1169 C CA . LEU A 1 151 ? 5.390 3.132 1.033 1.00 96.75 151 LEU A CA 1
ATOM 1170 C C . LEU A 1 151 ? 6.633 4.020 1.158 1.00 96.75 151 LEU A C 1
ATOM 1172 O O . LEU A 1 151 ? 7.704 3.522 1.503 1.00 96.75 151 LEU A O 1
ATOM 1176 N N . SER A 1 152 ? 6.526 5.320 0.877 1.00 92.81 152 SER A N 1
ATOM 1177 C CA . SER A 1 152 ? 7.673 6.233 0.863 1.00 92.81 152 SER A CA 1
ATOM 1178 C C . SER A 1 152 ? 8.445 6.208 2.189 1.00 92.81 152 SER A C 1
ATOM 1180 O O . SER A 1 152 ? 7.853 6.059 3.253 1.00 92.81 152 SER A O 1
ATOM 1182 N N . ASN A 1 153 ? 9.768 6.348 2.149 1.00 92.69 153 ASN A N 1
ATOM 1183 C CA . ASN A 1 153 ? 10.654 6.346 3.318 1.00 92.69 153 ASN A CA 1
ATOM 1184 C C . ASN A 1 153 ? 10.451 5.118 4.224 1.00 92.69 153 ASN A C 1
ATOM 1186 O O . ASN A 1 153 ? 10.188 5.238 5.419 1.00 92.69 153 ASN A O 1
ATOM 1190 N N . ASN A 1 154 ? 10.559 3.932 3.629 1.00 96.00 154 ASN A N 1
ATOM 1191 C CA . ASN A 1 154 ? 10.623 2.647 4.324 1.00 96.00 154 ASN A CA 1
ATOM 1192 C C . ASN A 1 154 ? 11.926 1.917 3.941 1.00 96.00 154 ASN A C 1
ATOM 1194 O O . ASN A 1 154 ? 12.849 2.510 3.383 1.00 96.00 154 ASN A O 1
ATOM 1198 N N . ALA A 1 155 ? 12.027 0.623 4.245 1.00 94.88 155 ALA A N 1
ATOM 1199 C CA . ALA A 1 155 ? 13.177 -0.219 3.921 1.00 94.88 155 ALA A CA 1
ATOM 1200 C C . ALA A 1 155 ? 12.784 -1.396 3.006 1.00 94.88 155 ALA A C 1
ATOM 1202 O O . ALA A 1 155 ? 13.325 -2.500 3.118 1.00 94.88 155 ALA A O 1
ATOM 1203 N N . VAL A 1 156 ? 11.825 -1.178 2.099 1.00 94.75 156 VAL A N 1
ATOM 1204 C CA . VAL A 1 156 ? 11.325 -2.211 1.183 1.00 94.75 156 VAL A CA 1
ATOM 1205 C C . VAL A 1 156 ? 12.394 -2.562 0.150 1.00 94.75 156 VAL A C 1
ATOM 1207 O O . VAL A 1 156 ? 12.914 -1.695 -0.555 1.00 94.75 156 VAL A O 1
ATOM 1210 N N . THR A 1 157 ? 12.693 -3.859 0.045 1.00 90.50 157 THR A N 1
ATOM 1211 C CA . THR A 1 157 ? 13.724 -4.407 -0.860 1.00 90.50 157 THR A CA 1
ATOM 1212 C C . THR A 1 157 ? 13.163 -5.317 -1.955 1.00 90.50 157 THR A C 1
ATOM 1214 O O . THR A 1 157 ? 13.832 -5.560 -2.960 1.00 90.50 157 THR A O 1
ATOM 1217 N N . SER A 1 158 ? 11.934 -5.812 -1.796 1.00 92.12 158 SER A N 1
ATOM 1218 C CA . SER A 1 158 ? 11.263 -6.688 -2.758 1.00 92.12 158 SER A CA 1
ATOM 1219 C C . SER A 1 158 ? 9.865 -6.172 -3.072 1.00 92.12 158 SER A C 1
ATOM 1221 O O . SER A 1 158 ? 9.119 -5.813 -2.163 1.00 92.12 158 SER A O 1
ATOM 1223 N N . LEU A 1 159 ? 9.519 -6.163 -4.360 1.00 91.94 159 LEU A N 1
ATOM 1224 C CA . LEU A 1 159 ? 8.237 -5.678 -4.881 1.00 91.94 159 LEU A CA 1
ATOM 1225 C C . LEU A 1 159 ? 7.350 -6.805 -5.437 1.00 91.94 159 LEU A C 1
ATOM 1227 O O . LEU A 1 159 ? 6.280 -6.528 -5.968 1.00 91.94 159 LEU A O 1
ATOM 1231 N N . GLU A 1 160 ? 7.769 -8.068 -5.309 1.00 92.75 160 GLU A N 1
ATOM 1232 C CA . GLU A 1 160 ? 7.073 -9.238 -5.881 1.00 92.75 160 GLU A CA 1
ATOM 1233 C C . GLU A 1 160 ? 5.599 -9.328 -5.460 1.00 92.75 160 GLU A C 1
ATOM 1235 O O . GLU A 1 160 ? 4.734 -9.690 -6.254 1.00 92.75 160 GLU A O 1
ATOM 1240 N N . ALA A 1 161 ? 5.289 -8.926 -4.225 1.00 94.81 161 ALA A N 1
ATOM 1241 C CA . ALA A 1 161 ? 3.928 -8.912 -3.696 1.00 94.81 161 ALA A CA 1
ATOM 1242 C C . ALA A 1 161 ? 2.952 -8.086 -4.556 1.00 94.81 161 ALA A C 1
ATOM 1244 O O . ALA A 1 161 ? 1.774 -8.424 -4.674 1.00 94.81 161 ALA A O 1
ATOM 1245 N N . LEU A 1 162 ? 3.453 -7.013 -5.171 1.00 93.81 162 LEU A N 1
ATOM 1246 C CA . LEU A 1 162 ? 2.651 -6.021 -5.880 1.00 93.81 162 LEU A CA 1
ATOM 1247 C C . LEU A 1 162 ? 2.230 -6.493 -7.272 1.00 93.81 162 LEU A C 1
ATOM 1249 O O . LEU A 1 162 ? 1.158 -6.118 -7.732 1.00 93.81 162 LEU A O 1
ATOM 1253 N N . ALA A 1 163 ? 3.020 -7.367 -7.907 1.00 87.00 163 ALA A N 1
ATOM 1254 C CA . ALA A 1 163 ? 2.735 -7.921 -9.236 1.00 87.00 163 ALA A CA 1
ATOM 1255 C C . ALA A 1 163 ? 1.393 -8.673 -9.310 1.00 87.00 163 ALA A C 1
ATOM 1257 O O . ALA A 1 163 ? 0.843 -8.891 -10.385 1.00 87.00 163 ALA A O 1
ATOM 1258 N N . THR A 1 164 ? 0.865 -9.091 -8.158 1.00 87.69 164 THR A N 1
ATOM 1259 C CA . THR A 1 164 ? -0.373 -9.873 -8.056 1.00 87.69 164 THR A CA 1
ATOM 1260 C C . THR A 1 164 ? -1.621 -9.029 -7.792 1.00 87.69 164 THR A C 1
ATOM 1262 O O . THR A 1 164 ? -2.722 -9.580 -7.734 1.00 87.69 164 THR A O 1
ATOM 1265 N N . LEU A 1 165 ? -1.470 -7.711 -7.626 1.00 93.88 165 LEU A N 1
ATOM 1266 C CA . LEU A 1 165 ? -2.563 -6.807 -7.279 1.00 93.88 165 LEU A CA 1
ATOM 1267 C C . LEU A 1 165 ? -3.318 -6.360 -8.538 1.00 93.88 165 LEU A C 1
ATOM 1269 O O . LEU A 1 165 ? -2.781 -5.582 -9.324 1.00 93.88 165 LEU A O 1
ATOM 1273 N N . PRO A 1 166 ? -4.570 -6.813 -8.739 1.00 89.25 166 PRO A N 1
ATOM 1274 C CA . PRO A 1 166 ? -5.267 -6.641 -10.013 1.00 89.25 166 PRO A CA 1
ATOM 1275 C C . PRO A 1 166 ? -5.790 -5.221 -10.245 1.00 89.25 166 PRO A C 1
ATOM 1277 O O . PRO A 1 166 ? -6.152 -4.901 -11.370 1.00 89.25 166 PRO A O 1
ATOM 1280 N N . ASN A 1 167 ? -5.873 -4.403 -9.192 1.00 92.12 167 ASN A N 1
ATOM 1281 C CA . ASN A 1 167 ? -6.491 -3.079 -9.220 1.00 92.12 167 ASN A CA 1
ATOM 1282 C C . ASN A 1 167 ? -5.510 -1.947 -8.880 1.00 92.12 167 ASN A C 1
ATOM 1284 O O . ASN A 1 167 ? -5.935 -0.796 -8.790 1.00 92.12 167 ASN A O 1
ATOM 1288 N N . LEU A 1 168 ? -4.217 -2.245 -8.695 1.00 92.62 168 LEU A N 1
ATOM 1289 C CA . LEU A 1 168 ? -3.239 -1.254 -8.252 1.00 92.62 168 LEU A CA 1
ATOM 1290 C C . LEU A 1 168 ? -3.011 -0.200 -9.346 1.00 92.62 168 LEU A C 1
ATOM 1292 O O . LEU A 1 168 ? -2.620 -0.528 -10.466 1.00 92.62 168 LEU A O 1
ATOM 1296 N N . LYS A 1 169 ? -3.260 1.065 -9.012 1.00 88.12 169 LYS A N 1
ATOM 1297 C CA . LYS A 1 169 ? -3.199 2.230 -9.906 1.00 88.12 169 LYS A CA 1
ATOM 1298 C C . LYS A 1 169 ? -2.083 3.182 -9.521 1.00 88.12 169 LYS A C 1
ATOM 1300 O O . LYS A 1 169 ? -1.416 3.706 -10.406 1.00 88.12 169 LYS A O 1
ATOM 1305 N N . GLU A 1 170 ? -1.860 3.418 -8.236 1.00 86.75 170 GLU A N 1
ATOM 1306 C CA . GLU A 1 170 ? -0.843 4.362 -7.781 1.00 86.75 170 GLU A CA 1
ATOM 1307 C C . GLU A 1 170 ? 0.080 3.730 -6.750 1.00 86.75 170 GLU A C 1
ATOM 1309 O O . GLU A 1 170 ? -0.381 3.131 -5.776 1.00 86.75 170 GLU A O 1
ATOM 1314 N N . ILE A 1 171 ? 1.388 3.917 -6.929 1.00 90.50 171 ILE A N 1
ATOM 1315 C CA . ILE A 1 171 ? 2.373 3.519 -5.929 1.00 90.50 171 ILE A CA 1
ATOM 1316 C C . ILE A 1 171 ? 3.438 4.589 -5.700 1.00 90.50 171 ILE A C 1
ATOM 1318 O O . ILE A 1 171 ? 3.935 5.197 -6.648 1.00 90.50 171 ILE A O 1
ATOM 1322 N N . ARG A 1 172 ? 3.813 4.807 -4.435 1.00 88.12 172 ARG A N 1
ATOM 1323 C CA . ARG A 1 172 ? 4.964 5.637 -4.061 1.00 88.12 172 ARG A CA 1
ATOM 1324 C C . ARG A 1 172 ? 6.000 4.844 -3.282 1.00 88.12 172 ARG A C 1
ATOM 1326 O O . ARG A 1 172 ? 5.672 4.182 -2.300 1.00 88.12 172 ARG A O 1
ATOM 1333 N N . LEU A 1 173 ? 7.242 4.899 -3.755 1.00 87.88 173 LEU A N 1
ATOM 1334 C CA . LEU A 1 173 ? 8.379 4.125 -3.253 1.00 87.88 173 LEU A CA 1
ATOM 1335 C C . LEU A 1 173 ? 9.612 4.994 -2.973 1.00 87.88 173 LEU A C 1
ATOM 1337 O O . LEU A 1 173 ? 10.685 4.437 -2.725 1.00 87.88 173 LEU A O 1
ATOM 1341 N N . SER A 1 174 ? 9.494 6.327 -2.993 1.00 83.44 174 SER A N 1
ATOM 1342 C CA . SER A 1 174 ? 10.610 7.226 -2.662 1.00 83.44 174 SER A CA 1
ATOM 1343 C C . SER A 1 174 ? 11.263 6.829 -1.330 1.00 83.44 174 SER A C 1
ATOM 1345 O O . SER A 1 174 ? 10.617 6.267 -0.450 1.00 83.44 174 SER A O 1
ATOM 1347 N N . GLY A 1 175 ? 12.581 6.988 -1.199 1.00 80.69 175 GLY A N 1
ATOM 1348 C CA . GLY A 1 175 ? 13.303 6.590 0.019 1.00 80.69 175 GLY A CA 1
ATOM 1349 C C . GLY A 1 175 ? 13.422 5.078 0.299 1.00 80.69 175 GLY A C 1
ATOM 1350 O O . GLY A 1 175 ? 13.994 4.724 1.324 1.00 80.69 175 GLY A O 1
ATOM 1351 N N . ASN A 1 176 ? 12.947 4.186 -0.582 1.00 87.31 176 ASN A N 1
ATOM 1352 C CA . ASN A 1 176 ? 13.199 2.735 -0.491 1.00 87.31 176 ASN A CA 1
ATOM 1353 C C . ASN A 1 176 ? 14.416 2.295 -1.330 1.00 87.31 176 ASN A C 1
ATOM 1355 O O . ASN A 1 176 ? 15.068 3.111 -1.989 1.00 87.31 176 ASN A O 1
ATOM 1359 N N . GLN A 1 177 ? 14.739 0.994 -1.302 1.00 84.25 177 GLN A N 1
ATOM 1360 C CA . GLN A 1 177 ? 15.851 0.394 -2.057 1.00 84.25 177 GLN A CA 1
ATOM 1361 C C . GLN A 1 177 ? 15.479 -1.003 -2.606 1.00 84.25 177 GLN A C 1
ATOM 1363 O O . GLN A 1 177 ? 16.068 -2.006 -2.194 1.00 84.25 177 GLN A O 1
ATOM 1368 N N . PRO A 1 178 ? 14.480 -1.117 -3.505 1.00 85.12 178 PRO A N 1
ATOM 1369 C CA . PRO A 1 178 ? 14.118 -2.396 -4.099 1.00 85.12 178 PRO A CA 1
ATOM 1370 C C . PRO A 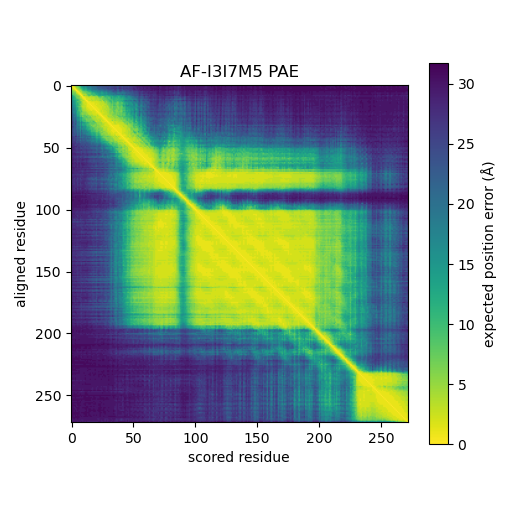1 178 ? 15.252 -2.940 -4.975 1.00 85.12 178 PRO A C 1
ATOM 1372 O O . PRO A 1 178 ? 15.831 -2.222 -5.785 1.00 85.12 178 PRO A O 1
ATOM 1375 N N . ASN A 1 179 ? 15.522 -4.242 -4.872 1.00 81.94 179 ASN A N 1
ATOM 1376 C CA . ASN A 1 179 ? 16.543 -4.915 -5.683 1.00 81.94 179 ASN A CA 1
ATOM 1377 C C . ASN A 1 179 ? 16.188 -4.935 -7.180 1.00 81.94 179 ASN A C 1
ATOM 1379 O O . ASN A 1 179 ? 17.061 -5.088 -8.033 1.00 81.94 179 ASN A O 1
ATOM 1383 N N . SER A 1 180 ? 14.897 -4.847 -7.505 1.00 76.25 180 SER A N 1
ATOM 1384 C CA . SER A 1 180 ? 14.396 -4.798 -8.874 1.00 76.25 180 SER A CA 1
ATOM 1385 C C . SER A 1 180 ? 13.015 -4.153 -8.921 1.00 76.25 180 SER A C 1
ATOM 1387 O O . SER A 1 180 ? 12.186 -4.389 -8.043 1.00 76.25 180 SER A O 1
ATOM 1389 N N . ILE A 1 181 ? 12.751 -3.397 -9.989 1.00 77.19 181 ILE A N 1
ATOM 1390 C CA . ILE A 1 181 ? 11.424 -2.840 -10.293 1.00 77.19 181 ILE A CA 1
ATOM 1391 C C . ILE A 1 181 ? 10.605 -3.720 -11.245 1.00 77.19 181 ILE A C 1
ATOM 1393 O O . ILE A 1 181 ? 9.456 -3.396 -11.533 1.00 77.19 181 ILE A O 1
ATOM 1397 N N . LYS A 1 182 ? 11.162 -4.847 -11.713 1.00 75.75 182 LYS A N 1
ATOM 1398 C CA . LYS A 1 182 ? 10.494 -5.751 -12.662 1.00 75.75 182 LYS A CA 1
ATOM 1399 C C . LYS A 1 182 ? 9.082 -6.182 -12.249 1.00 75.75 182 LYS A C 1
ATOM 1401 O O . LYS A 1 182 ? 8.237 -6.230 -13.134 1.00 75.75 182 LYS A O 1
ATOM 1406 N N . PRO A 1 183 ? 8.766 -6.443 -10.966 1.00 83.12 183 PRO A N 1
ATOM 1407 C CA . PRO A 1 183 ? 7.399 -6.786 -10.574 1.00 83.12 183 PRO A CA 1
ATOM 1408 C C . PRO A 1 183 ? 6.360 -5.732 -10.982 1.00 83.12 183 PRO A C 1
ATOM 1410 O O . PRO A 1 183 ? 5.257 -6.085 -11.392 1.00 83.12 183 PRO A O 1
ATOM 1413 N N . LEU A 1 184 ? 6.726 -4.446 -10.957 1.00 78.62 184 LEU A N 1
ATOM 1414 C CA . LEU A 1 184 ? 5.824 -3.359 -11.340 1.00 78.62 184 LEU A CA 1
ATOM 1415 C C . LEU A 1 184 ? 5.499 -3.371 -12.844 1.00 78.62 184 LEU A C 1
ATOM 1417 O O . LEU A 1 184 ? 4.421 -2.927 -13.222 1.00 78.62 184 LEU A O 1
ATOM 1421 N N . LEU A 1 185 ? 6.391 -3.910 -13.691 1.00 72.75 185 LEU A N 1
ATOM 1422 C CA . LEU A 1 185 ? 6.194 -4.012 -15.149 1.00 72.75 185 LEU A CA 1
ATOM 1423 C C . LEU A 1 185 ? 4.990 -4.873 -15.527 1.00 72.75 185 LEU A C 1
ATOM 1425 O O . LEU A 1 185 ? 4.431 -4.724 -16.607 1.00 72.75 185 LEU A O 1
ATOM 1429 N N . SER A 1 186 ? 4.624 -5.810 -14.656 1.00 71.69 186 SER A N 1
ATOM 1430 C CA . SER A 1 186 ? 3.537 -6.755 -14.906 1.00 71.69 186 SER A CA 1
ATOM 1431 C C . SER A 1 186 ? 2.150 -6.211 -14.544 1.00 71.69 186 SER A C 1
ATOM 1433 O O . SER A 1 186 ? 1.144 -6.860 -14.831 1.00 71.69 186 SER A O 1
ATOM 1435 N N . ILE A 1 187 ? 2.078 -5.025 -13.931 1.00 78.06 187 ILE A N 1
ATOM 1436 C CA . ILE A 1 187 ? 0.838 -4.454 -13.399 1.00 78.06 187 ILE A CA 1
ATOM 1437 C C . ILE A 1 187 ? 0.197 -3.553 -14.459 1.00 78.06 187 ILE A C 1
ATOM 1439 O O . ILE A 1 187 ? 0.466 -2.356 -14.525 1.00 78.06 187 ILE A O 1
ATOM 1443 N N . ALA A 1 188 ? -0.686 -4.126 -15.277 1.00 73.88 188 ALA A N 1
ATOM 1444 C CA . ALA A 1 188 ? -1.349 -3.413 -16.375 1.00 73.88 188 ALA A CA 1
ATOM 1445 C C . ALA A 1 188 ? -2.227 -2.228 -15.920 1.00 73.88 188 ALA A C 1
ATOM 1447 O O . ALA A 1 188 ? -2.476 -1.307 -16.689 1.00 73.88 188 ALA A O 1
ATOM 1448 N N . THR A 1 189 ? -2.710 -2.234 -14.675 1.00 78.62 189 THR A N 1
ATOM 1449 C CA . THR A 1 189 ? -3.587 -1.181 -14.139 1.00 78.62 189 THR A CA 1
ATOM 1450 C C . THR A 1 189 ? -2.848 0.036 -13.598 1.00 78.62 189 THR A C 1
ATOM 1452 O O . THR A 1 189 ? -3.499 1.013 -13.219 1.00 78.62 189 THR A O 1
ATOM 1455 N N . LEU A 1 190 ? -1.517 -0.020 -13.523 1.00 76.50 190 LEU A N 1
ATOM 1456 C CA . LEU A 1 190 ? -0.704 1.010 -12.895 1.00 76.50 190 LEU A CA 1
ATOM 1457 C C . LEU A 1 190 ? -0.770 2.296 -13.729 1.00 76.50 190 LEU A C 1
ATOM 1459 O O . LEU A 1 190 ? -0.583 2.282 -14.936 1.00 76.50 190 LEU A O 1
ATOM 1463 N N . LYS A 1 191 ? -1.069 3.420 -13.083 1.00 75.00 191 LYS A N 1
ATOM 1464 C CA . LYS A 1 191 ? -1.265 4.743 -13.695 1.00 75.00 191 LYS A CA 1
ATOM 1465 C C . LYS A 1 191 ? -0.350 5.813 -13.133 1.00 75.00 191 LYS A C 1
ATOM 1467 O O . LYS A 1 191 ? -0.283 6.879 -13.726 1.00 75.00 191 LYS A O 1
ATOM 1472 N N . ALA A 1 192 ? 0.258 5.598 -11.973 1.00 72.88 192 ALA A N 1
ATOM 1473 C CA . ALA A 1 192 ? 1.238 6.512 -11.410 1.00 72.88 192 ALA A CA 1
ATOM 1474 C C . ALA A 1 192 ? 2.223 5.746 -10.532 1.00 72.88 192 ALA A C 1
ATOM 1476 O O . ALA A 1 192 ? 1.832 4.964 -9.666 1.00 72.88 192 ALA A O 1
ATOM 1477 N N . VAL A 1 193 ? 3.511 6.011 -10.730 1.00 75.31 193 VAL A N 1
ATOM 1478 C CA . VAL A 1 193 ? 4.581 5.448 -9.907 1.00 75.31 193 VAL A CA 1
ATOM 1479 C C . VAL A 1 193 ? 5.545 6.554 -9.523 1.00 75.31 193 VAL A C 1
ATOM 1481 O O . VAL A 1 193 ? 6.081 7.221 -10.407 1.00 75.31 193 VAL A O 1
ATOM 1484 N N . ASP A 1 194 ? 5.759 6.726 -8.223 1.00 75.25 194 ASP A N 1
ATOM 1485 C CA . ASP A 1 194 ? 6.866 7.497 -7.660 1.00 75.25 194 ASP A CA 1
ATOM 1486 C C . ASP A 1 194 ? 7.986 6.530 -7.253 1.00 75.25 194 ASP A C 1
ATOM 1488 O O . ASP A 1 194 ? 7.766 5.603 -6.469 1.00 75.25 194 ASP A O 1
ATOM 1492 N N . MET A 1 195 ? 9.169 6.710 -7.839 1.00 71.06 195 MET A N 1
ATOM 1493 C CA . MET A 1 195 ? 10.273 5.750 -7.764 1.00 71.06 195 MET A CA 1
ATOM 1494 C C . MET A 1 195 ? 11.274 6.088 -6.648 1.00 71.06 195 MET A C 1
ATOM 1496 O O . MET A 1 195 ? 11.419 7.252 -6.284 1.00 71.06 195 MET A O 1
ATOM 1500 N N . PRO A 1 196 ? 12.027 5.098 -6.133 1.00 68.19 196 PRO A N 1
ATOM 1501 C CA . PRO A 1 196 ? 13.092 5.348 -5.169 1.00 68.19 196 PRO A CA 1
ATOM 1502 C C . PRO A 1 196 ? 14.308 6.031 -5.807 1.00 68.19 196 PRO A C 1
ATOM 1504 O O . PRO A 1 196 ? 14.818 5.560 -6.827 1.00 68.19 196 PRO A O 1
ATOM 1507 N N . ASP A 1 197 ? 14.851 7.053 -5.136 1.00 59.25 197 ASP A N 1
ATOM 1508 C CA . ASP A 1 197 ? 16.051 7.818 -5.533 1.00 59.25 197 ASP A CA 1
ATOM 1509 C C . ASP A 1 197 ? 17.292 6.955 -5.836 1.00 59.25 197 ASP A C 1
ATOM 1511 O O . ASP A 1 197 ? 18.212 7.392 -6.529 1.00 59.25 197 ASP A O 1
ATOM 1515 N N . THR A 1 198 ? 17.336 5.742 -5.284 1.00 51.12 198 THR A N 1
ATOM 1516 C CA . THR A 1 198 ? 18.484 4.824 -5.294 1.00 51.12 198 THR A CA 1
ATOM 1517 C C . THR A 1 198 ? 18.473 3.820 -6.446 1.00 51.12 198 THR A C 1
ATOM 1519 O O . THR A 1 198 ? 19.455 3.102 -6.638 1.00 51.12 198 THR A O 1
ATOM 1522 N N . THR A 1 199 ? 17.392 3.747 -7.225 1.00 53.28 199 THR A N 1
ATOM 1523 C CA . THR A 1 199 ? 17.272 2.728 -8.276 1.00 53.28 199 THR A CA 1
ATOM 1524 C C . THR A 1 199 ? 18.021 3.178 -9.529 1.00 53.28 199 THR A C 1
ATOM 1526 O O . THR A 1 199 ? 17.675 4.194 -10.132 1.00 53.28 199 THR A O 1
ATOM 1529 N N . GLN A 1 200 ? 19.033 2.412 -9.958 1.00 50.81 200 GLN A N 1
ATOM 1530 C CA . GLN A 1 200 ? 19.558 2.522 -11.323 1.00 50.81 200 GLN A CA 1
ATOM 1531 C C . GLN A 1 200 ? 18.494 1.979 -12.277 1.00 50.81 200 GLN A C 1
ATOM 1533 O O . GLN A 1 200 ? 18.369 0.771 -12.459 1.00 50.81 200 GLN A O 1
ATOM 1538 N N . ILE A 1 201 ? 17.683 2.875 -12.829 1.00 51.34 201 ILE A N 1
ATOM 1539 C CA . ILE A 1 201 ? 16.691 2.532 -13.843 1.00 51.34 201 ILE A CA 1
ATOM 1540 C C . ILE A 1 201 ? 17.359 2.722 -15.199 1.00 51.34 201 ILE A C 1
ATOM 1542 O O . ILE A 1 201 ? 17.717 3.841 -15.571 1.00 51.34 201 ILE A O 1
ATOM 1546 N N . TYR A 1 202 ? 17.542 1.632 -15.940 1.00 49.44 202 TYR A N 1
ATOM 1547 C CA . TYR A 1 202 ? 17.947 1.731 -17.335 1.00 49.44 202 TYR A CA 1
ATOM 1548 C C . TYR A 1 202 ? 16.733 2.192 -18.143 1.00 49.44 202 TYR A C 1
ATOM 1550 O O . TYR A 1 202 ? 15.638 1.668 -17.950 1.00 49.44 202 TYR A O 1
ATOM 1558 N N . CYS A 1 203 ? 16.886 3.158 -19.058 1.00 48.00 203 CYS A N 1
ATOM 1559 C CA . CYS A 1 203 ? 15.725 3.660 -19.805 1.00 48.00 203 CYS A CA 1
ATOM 1560 C C . CYS A 1 203 ? 15.028 2.535 -20.627 1.00 48.00 203 CYS A C 1
ATOM 1562 O O . CYS A 1 203 ? 13.828 2.616 -20.853 1.00 48.00 203 CYS A O 1
ATOM 1564 N N . ALA A 1 204 ? 15.728 1.438 -20.959 1.00 48.94 204 ALA A N 1
ATOM 1565 C CA . ALA A 1 204 ? 15.147 0.231 -21.563 1.00 48.94 204 ALA A CA 1
ATOM 1566 C C . ALA A 1 204 ? 14.128 -0.500 -20.660 1.00 48.94 204 ALA A C 1
ATOM 1568 O O . ALA A 1 204 ? 13.187 -1.110 -21.159 1.00 48.94 204 ALA A O 1
ATOM 1569 N N . ASP A 1 205 ? 14.276 -0.423 -19.332 1.00 50.00 205 ASP A N 1
ATOM 1570 C CA . ASP A 1 205 ? 13.277 -0.959 -18.402 1.00 50.00 205 ASP A CA 1
ATOM 1571 C C . ASP A 1 205 ? 12.010 -0.088 -18.415 1.00 50.00 205 ASP A C 1
ATOM 1573 O O . ASP A 1 205 ? 10.909 -0.619 -18.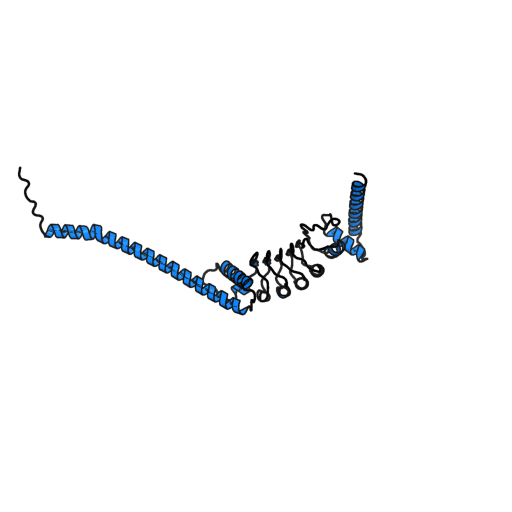316 1.00 50.00 205 ASP A O 1
ATOM 1577 N N . LEU A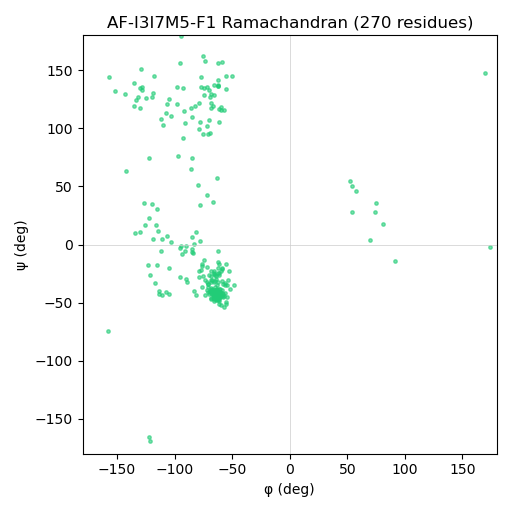 1 206 ? 12.146 1.235 -18.610 1.00 51.59 206 LEU A N 1
ATOM 1578 C CA . LEU A 1 206 ? 11.020 2.168 -18.780 1.00 51.59 206 LEU A CA 1
ATOM 1579 C C . LEU A 1 206 ? 10.261 1.942 -20.093 1.00 51.59 206 LEU A C 1
ATOM 1581 O O . LEU A 1 206 ? 9.052 2.141 -20.120 1.00 51.59 206 LEU A O 1
ATOM 1585 N N . GLU A 1 207 ? 10.924 1.476 -21.153 1.00 47.16 207 GLU A N 1
ATOM 1586 C CA . GLU A 1 207 ? 10.289 1.168 -22.445 1.00 47.16 207 GLU A CA 1
ATOM 1587 C C . GLU A 1 207 ? 9.230 0.055 -22.341 1.00 47.16 207 GLU A C 1
ATOM 1589 O O . GLU A 1 207 ? 8.206 0.122 -23.017 1.00 47.16 207 GLU A O 1
ATOM 1594 N N . VAL A 1 208 ? 9.408 -0.920 -21.441 1.00 49.16 208 VAL A N 1
ATOM 1595 C CA . VAL A 1 208 ? 8.432 -2.004 -21.200 1.00 49.16 208 VAL A CA 1
ATOM 1596 C C . VAL A 1 208 ? 7.211 -1.514 -20.398 1.00 49.16 208 VAL A C 1
ATOM 1598 O O . VAL A 1 208 ? 6.115 -2.048 -20.562 1.00 49.16 208 VAL A O 1
ATOM 1601 N N . PHE A 1 209 ? 7.361 -0.470 -19.572 1.00 49.31 209 PHE A N 1
ATOM 1602 C CA . PHE A 1 209 ? 6.268 0.115 -18.773 1.00 49.31 209 PHE A CA 1
ATOM 1603 C C . PHE A 1 209 ? 5.238 0.900 -19.608 1.00 49.31 209 PHE A C 1
ATOM 1605 O O . PHE A 1 209 ? 4.129 1.149 -19.138 1.00 49.31 209 PHE A O 1
ATOM 1612 N N . LEU A 1 210 ? 5.582 1.324 -20.828 1.00 49.84 210 LEU A N 1
ATOM 1613 C CA . LEU A 1 210 ? 4.867 2.381 -21.561 1.00 49.84 210 LEU A CA 1
ATOM 1614 C C . LEU A 1 210 ? 3.601 1.926 -22.296 1.00 49.84 210 LEU A C 1
ATOM 1616 O O . LEU A 1 210 ? 3.032 2.700 -23.061 1.00 49.84 210 LEU A O 1
ATOM 1620 N N . ASN A 1 211 ? 3.122 0.708 -22.050 1.00 44.78 211 ASN A N 1
ATOM 1621 C CA . ASN A 1 211 ? 1.974 0.188 -22.783 1.00 44.78 211 ASN A CA 1
ATOM 1622 C C . ASN A 1 211 ? 0.596 0.590 -22.230 1.00 44.78 211 ASN A C 1
ATOM 1624 O O . ASN A 1 211 ? -0.364 0.072 -22.772 1.00 44.78 211 ASN A O 1
ATOM 1628 N N . GLU A 1 212 ? 0.485 1.479 -21.221 1.00 48.53 212 GLU A N 1
ATOM 1629 C CA . GLU A 1 212 ? -0.763 2.204 -20.832 1.00 48.53 212 GLU A CA 1
ATOM 1630 C C . GLU A 1 212 ? -0.651 3.071 -19.539 1.00 48.53 212 GLU A C 1
ATOM 1632 O O . GLU A 1 212 ? -1.603 3.763 -19.170 1.00 48.53 212 GLU A O 1
ATOM 1637 N N . ALA A 1 213 ? 0.497 3.078 -18.844 1.00 46.50 213 ALA A N 1
ATOM 1638 C CA . ALA A 1 213 ? 0.688 3.756 -17.552 1.00 46.50 213 ALA A CA 1
ATOM 1639 C C . ALA A 1 213 ? 1.238 5.199 -17.660 1.00 46.50 213 ALA A C 1
ATOM 1641 O O . ALA A 1 213 ? 2.244 5.431 -18.331 1.00 46.50 213 ALA A O 1
ATOM 1642 N N . THR A 1 214 ? 0.665 6.169 -16.926 1.00 46.56 214 THR A N 1
ATOM 1643 C CA . THR A 1 214 ? 1.303 7.486 -16.703 1.00 46.56 214 THR A CA 1
ATOM 1644 C C . THR A 1 214 ? 2.404 7.343 -15.642 1.00 46.56 214 THR A C 1
ATOM 1646 O O . THR A 1 214 ? 2.232 6.700 -14.610 1.00 46.56 214 THR A O 1
ATOM 1649 N N . PHE A 1 215 ? 3.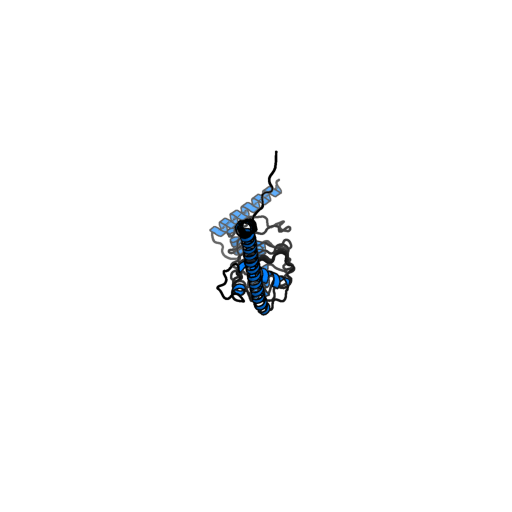575 7.930 -15.870 1.00 51.72 215 PHE A N 1
ATOM 1650 C CA . PHE A 1 215 ? 4.714 7.793 -14.961 1.00 51.72 215 PHE A CA 1
ATOM 1651 C C . PHE A 1 215 ? 5.134 9.152 -14.403 1.00 51.72 215 PHE A C 1
ATOM 1653 O O . PHE A 1 215 ? 5.311 10.109 -15.154 1.00 51.72 215 PHE A O 1
ATOM 1660 N N . ILE A 1 216 ? 5.300 9.247 -13.080 1.00 48.12 216 ILE A N 1
ATOM 1661 C CA . ILE A 1 216 ? 5.762 10.465 -12.406 1.00 48.12 216 ILE A CA 1
ATOM 1662 C C . ILE A 1 216 ? 7.036 10.120 -11.626 1.00 48.12 216 ILE A C 1
ATOM 1664 O O . ILE A 1 216 ? 7.024 10.043 -10.402 1.00 48.12 216 ILE A O 1
ATOM 1668 N N . ALA A 1 217 ? 8.160 9.947 -12.328 1.00 47.59 217 ALA A N 1
ATOM 1669 C CA . ALA A 1 217 ? 9.465 9.940 -11.666 1.00 47.59 217 ALA A CA 1
ATOM 1670 C C . ALA A 1 217 ? 9.803 11.351 -11.181 1.00 47.59 217 ALA A C 1
ATOM 1672 O O . ALA A 1 217 ? 10.145 12.233 -11.973 1.00 47.59 217 ALA A O 1
ATOM 1673 N N . ARG A 1 218 ? 9.741 11.565 -9.868 1.00 42.06 218 ARG A N 1
ATOM 1674 C CA . ARG A 1 218 ? 10.296 12.753 -9.221 1.00 42.06 218 ARG A CA 1
ATOM 1675 C C . ARG A 1 218 ? 11.598 12.345 -8.517 1.00 42.06 218 ARG A C 1
ATOM 1677 O O . ARG A 1 218 ? 11.584 11.449 -7.698 1.00 42.06 218 ARG A O 1
ATOM 1684 N N . HIS A 1 219 ? 12.703 13.029 -8.832 1.00 43.50 219 HIS A N 1
ATOM 1685 C CA . HIS A 1 219 ? 13.993 12.972 -8.107 1.00 43.50 219 HIS A CA 1
ATOM 1686 C C . HIS A 1 219 ? 14.907 11.736 -8.261 1.00 43.50 219 HIS A C 1
ATOM 1688 O O . HIS A 1 219 ? 15.692 11.417 -7.374 1.00 43.50 219 HIS A O 1
ATOM 1694 N N . THR A 1 220 ? 14.980 11.114 -9.434 1.00 43.53 220 THR A N 1
ATOM 1695 C CA . THR A 1 220 ? 16.073 10.164 -9.721 1.00 43.53 220 THR A CA 1
ATOM 1696 C C . THR A 1 220 ? 17.386 10.915 -9.999 1.00 43.53 220 THR A C 1
ATOM 1698 O O . THR A 1 220 ? 17.663 11.328 -11.129 1.00 43.53 220 THR A O 1
ATOM 1701 N N . ASN A 1 221 ? 18.227 11.080 -8.972 1.00 36.44 221 ASN A N 1
ATOM 1702 C CA . ASN A 1 221 ? 19.535 11.756 -9.050 1.00 36.44 221 ASN A CA 1
ATOM 1703 C C . ASN A 1 221 ? 20.550 11.070 -9.997 1.00 36.44 221 ASN A C 1
ATOM 1705 O O . ASN A 1 221 ? 21.632 11.605 -10.224 1.00 36.44 221 ASN A O 1
ATOM 1709 N N . HIS A 1 222 ? 20.220 9.897 -10.552 1.00 38.72 222 HIS A N 1
ATOM 1710 C CA . HIS A 1 222 ? 21.044 9.148 -11.513 1.00 38.72 222 HIS A CA 1
ATOM 1711 C C . HIS A 1 222 ? 20.517 9.202 -12.964 1.00 38.72 222 HIS A C 1
ATOM 1713 O O . HIS A 1 222 ? 21.108 8.588 -13.849 1.00 38.72 222 HIS A O 1
ATOM 1719 N N . ASN A 1 223 ? 19.493 10.014 -13.261 1.00 40.94 223 ASN A N 1
ATOM 1720 C CA . ASN A 1 223 ? 19.016 10.259 -14.632 1.00 40.94 223 ASN A CA 1
ATOM 1721 C C . ASN A 1 223 ? 19.891 11.272 -15.390 1.00 40.94 223 ASN A C 1
ATOM 1723 O O . ASN A 1 223 ? 19.385 12.230 -15.982 1.00 40.94 223 ASN A O 1
ATOM 1727 N N . GLN A 1 224 ? 21.213 11.079 -15.418 1.00 38.69 224 GLN A N 1
ATOM 1728 C CA . GLN A 1 224 ? 22.040 11.865 -16.341 1.00 38.69 224 GLN A CA 1
ATOM 1729 C C . GLN A 1 224 ? 21.655 11.618 -17.817 1.00 38.69 224 GLN A C 1
ATOM 1731 O O . GLN A 1 224 ? 21.934 12.485 -18.645 1.00 38.69 224 GLN A O 1
ATOM 1736 N N . GLU A 1 225 ? 20.914 10.540 -18.128 1.00 39.53 225 GLU A N 1
ATOM 1737 C CA . GLU A 1 225 ? 20.497 10.196 -19.498 1.00 39.53 225 GLU A CA 1
ATOM 1738 C C . GLU A 1 225 ? 18.980 10.094 -19.752 1.00 39.53 225 GLU A C 1
ATOM 1740 O O . GLU A 1 225 ? 18.562 10.389 -20.870 1.00 39.53 225 GLU A O 1
ATOM 1745 N N . CYS A 1 226 ? 18.118 9.784 -18.772 1.00 41.66 226 CYS A N 1
ATOM 1746 C CA . CYS A 1 226 ? 16.667 9.786 -19.019 1.00 41.66 226 CYS A CA 1
ATOM 1747 C C . CYS A 1 226 ? 16.091 11.220 -18.855 1.00 41.66 226 CYS A C 1
ATOM 1749 O O . CYS A 1 226 ? 15.455 11.539 -17.849 1.00 41.66 226 CYS A O 1
ATOM 1751 N N . LYS A 1 227 ? 16.333 12.109 -19.833 1.00 34.25 227 LYS A N 1
ATOM 1752 C CA . LYS A 1 227 ? 15.724 13.454 -19.927 1.00 34.25 227 LYS A CA 1
ATOM 1753 C C . LYS A 1 227 ? 14.613 13.473 -20.984 1.00 34.25 227 LYS A C 1
ATOM 1755 O O . LYS A 1 227 ? 14.905 13.446 -22.175 1.00 34.25 227 LYS A O 1
ATOM 1760 N N . GLY A 1 228 ? 13.360 13.604 -20.555 1.00 35.84 228 GLY A N 1
ATOM 1761 C CA . GLY A 1 228 ? 12.223 13.846 -21.445 1.00 35.84 228 GLY A CA 1
ATOM 1762 C C . GLY A 1 228 ? 10.877 13.711 -20.735 1.00 35.84 228 GLY A C 1
ATOM 1763 O O . GLY A 1 228 ? 10.741 12.908 -19.816 1.00 35.84 228 GLY A O 1
ATOM 1764 N N . GLU A 1 229 ? 9.888 14.496 -21.162 1.00 36.47 229 GLU A N 1
ATOM 1765 C CA . GLU A 1 229 ? 8.479 14.132 -20.996 1.00 36.47 229 GLU A CA 1
ATOM 1766 C C . GLU A 1 229 ? 8.212 12.985 -21.976 1.00 36.47 229 GLU A C 1
ATOM 1768 O O . GLU A 1 229 ? 8.140 13.194 -23.188 1.00 36.47 229 GLU A O 1
ATOM 1773 N N . TYR A 1 230 ? 8.165 11.752 -21.476 1.00 41.62 230 TYR A N 1
ATOM 1774 C CA . TYR A 1 230 ? 7.837 10.602 -22.310 1.00 41.62 230 TYR A CA 1
ATOM 1775 C C . TYR A 1 230 ? 6.322 10.584 -22.513 1.00 41.62 230 TYR A C 1
ATOM 1777 O O . TYR A 1 230 ? 5.570 10.270 -21.593 1.00 41.62 230 TYR A O 1
ATOM 1785 N N . SER A 1 231 ? 5.875 10.965 -23.712 1.00 42.72 231 SER A N 1
ATOM 1786 C CA . SER A 1 231 ? 4.513 10.667 -24.157 1.00 42.72 231 SER A CA 1
ATOM 1787 C C . SER A 1 231 ? 4.346 9.145 -24.218 1.00 42.72 231 SER A C 1
ATOM 1789 O O . SER A 1 231 ? 5.239 8.447 -24.711 1.00 42.72 231 SER A O 1
ATOM 1791 N N . SER A 1 232 ? 3.216 8.634 -23.725 1.00 49.50 232 SER A N 1
ATOM 1792 C CA . SER A 1 232 ? 2.849 7.210 -23.772 1.00 49.50 232 SER A CA 1
ATOM 1793 C C . SER A 1 232 ? 3.038 6.606 -25.166 1.00 49.50 232 SER A C 1
ATOM 1795 O O . SER A 1 232 ? 3.475 5.465 -25.308 1.00 49.50 232 SER A O 1
ATOM 1797 N N . ASP A 1 233 ? 2.790 7.405 -26.203 1.00 49.22 233 ASP A N 1
ATOM 1798 C CA . ASP A 1 233 ? 2.772 6.936 -27.583 1.00 49.22 233 ASP A CA 1
ATOM 1799 C C . ASP A 1 233 ? 4.181 6.649 -28.116 1.00 49.22 233 ASP A C 1
ATOM 1801 O O . ASP A 1 233 ? 4.402 5.605 -28.723 1.00 49.22 233 ASP A O 1
ATOM 1805 N N . ILE A 1 234 ? 5.170 7.514 -27.848 1.00 58.16 234 ILE A N 1
ATOM 1806 C CA . ILE A 1 234 ? 6.543 7.290 -28.341 1.00 58.16 234 ILE A CA 1
ATOM 1807 C C . ILE A 1 234 ? 7.227 6.142 -27.590 1.00 58.16 234 ILE A C 1
ATOM 1809 O O . ILE A 1 234 ? 8.009 5.390 -28.171 1.00 58.16 234 ILE A O 1
ATOM 1813 N N . GLY A 1 235 ? 6.879 5.973 -26.314 1.00 51.97 235 GLY A N 1
ATOM 1814 C CA . GLY A 1 235 ? 7.318 4.856 -25.491 1.00 51.97 235 GLY A CA 1
ATOM 1815 C C . GLY A 1 235 ? 6.904 3.500 -26.051 1.00 51.97 235 GLY A C 1
ATOM 1816 O O . GLY A 1 235 ? 7.755 2.638 -26.276 1.00 51.97 235 GLY A O 1
ATOM 1817 N N . ARG A 1 236 ? 5.607 3.349 -26.354 1.00 58.72 236 ARG A N 1
ATOM 1818 C CA . ARG A 1 236 ? 5.049 2.156 -27.010 1.00 58.72 236 ARG A CA 1
ATOM 1819 C C . ARG A 1 236 ? 5.763 1.838 -28.324 1.00 58.72 236 ARG A C 1
ATOM 1821 O O . ARG A 1 236 ? 6.103 0.687 -28.585 1.00 58.72 236 ARG A O 1
ATOM 1828 N N . VAL A 1 237 ? 6.003 2.851 -29.153 1.00 55.09 237 VAL A N 1
ATOM 1829 C CA . VAL A 1 237 ? 6.613 2.683 -30.481 1.00 55.09 237 VAL A CA 1
ATOM 1830 C C . VAL A 1 237 ? 8.059 2.184 -30.409 1.00 55.09 237 VAL A C 1
ATOM 1832 O O . VAL A 1 237 ? 8.444 1.297 -31.173 1.00 55.09 237 VAL A O 1
ATOM 1835 N N . ILE A 1 238 ? 8.865 2.716 -29.486 1.00 54.34 238 ILE A N 1
ATOM 1836 C CA . ILE A 1 238 ? 10.251 2.265 -29.287 1.00 54.34 238 ILE A CA 1
ATOM 1837 C C . ILE A 1 238 ? 10.275 0.813 -28.789 1.00 54.34 238 ILE A C 1
ATOM 1839 O O . ILE A 1 238 ? 11.074 0.013 -29.280 1.00 54.34 238 ILE A O 1
ATOM 1843 N N . ALA A 1 239 ? 9.358 0.445 -27.891 1.00 46.97 239 ALA A N 1
ATOM 1844 C CA . ALA A 1 239 ? 9.236 -0.922 -27.393 1.00 46.97 239 ALA A CA 1
ATOM 1845 C C . ALA A 1 239 ? 8.880 -1.922 -28.507 1.00 46.97 239 ALA A C 1
ATOM 1847 O O . ALA A 1 239 ? 9.557 -2.942 -28.640 1.00 46.97 239 ALA A O 1
ATOM 1848 N N . LEU A 1 240 ? 7.891 -1.604 -29.353 1.00 46.31 240 LEU A N 1
ATOM 1849 C CA . LEU A 1 240 ? 7.526 -2.423 -30.520 1.00 46.31 240 LEU A CA 1
ATOM 1850 C C . LEU A 1 240 ? 8.724 -2.615 -31.464 1.00 46.31 240 LEU A C 1
ATOM 1852 O O . LEU A 1 240 ? 9.027 -3.736 -31.872 1.00 46.31 240 LEU A O 1
ATOM 1856 N N . LYS A 1 241 ? 9.475 -1.542 -31.746 1.00 63.41 241 LYS A N 1
ATOM 1857 C CA . LYS A 1 241 ? 10.700 -1.611 -32.563 1.00 63.41 241 LYS A CA 1
ATOM 1858 C C . LYS A 1 241 ? 11.763 -2.523 -31.940 1.00 63.41 241 LYS A C 1
ATOM 1860 O O . LYS A 1 241 ? 12.378 -3.307 -32.660 1.00 63.41 241 LYS A O 1
ATOM 1865 N N . ASN A 1 242 ? 11.978 -2.440 -30.626 1.00 51.47 242 ASN A N 1
ATOM 1866 C CA . ASN A 1 242 ? 12.982 -3.234 -29.906 1.00 51.47 242 ASN A CA 1
ATOM 1867 C C . ASN A 1 242 ? 12.580 -4.710 -29.748 1.00 51.47 242 ASN A C 1
ATOM 1869 O O . ASN A 1 242 ? 13.449 -5.582 -29.749 1.00 51.47 242 ASN A O 1
ATOM 1873 N N . ALA A 1 243 ? 11.280 -4.998 -29.669 1.00 44.25 243 ALA A N 1
ATOM 1874 C CA . ALA A 1 243 ? 10.732 -6.354 -29.692 1.00 44.25 243 ALA A CA 1
ATOM 1875 C C . ALA A 1 243 ? 10.754 -6.993 -31.096 1.00 44.25 243 ALA A C 1
ATOM 1877 O O . ALA A 1 243 ? 10.602 -8.208 -31.221 1.00 44.25 243 ALA A O 1
ATOM 1878 N N . GLY A 1 244 ? 10.992 -6.197 -32.147 1.00 57.00 244 GLY A N 1
ATOM 1879 C CA . GLY A 1 244 ? 10.964 -6.646 -33.541 1.00 57.00 244 GLY A CA 1
ATOM 1880 C C . GLY A 1 244 ? 9.554 -6.738 -34.130 1.00 57.00 244 GLY A C 1
ATOM 1881 O O . GLY A 1 244 ? 9.366 -7.393 -35.157 1.00 57.00 244 GLY A O 1
ATOM 1882 N N . ASP A 1 245 ? 8.576 -6.093 -33.495 1.00 57.84 245 ASP A N 1
ATOM 1883 C CA . ASP A 1 245 ? 7.205 -6.009 -33.982 1.00 57.84 245 ASP A CA 1
ATOM 1884 C C . ASP A 1 245 ? 7.093 -5.050 -35.178 1.00 57.84 245 ASP A C 1
ATOM 1886 O O . ASP A 1 245 ? 7.927 -4.170 -35.406 1.00 57.84 245 ASP A O 1
ATOM 1890 N N . THR A 1 246 ? 6.038 -5.223 -35.977 1.00 79.75 246 THR A N 1
ATOM 1891 C CA . THR A 1 246 ? 5.775 -4.347 -37.128 1.00 79.75 246 THR A CA 1
ATOM 1892 C C . THR A 1 246 ? 5.139 -3.044 -36.654 1.00 79.75 246 THR A C 1
ATOM 1894 O O . THR A 1 246 ? 4.074 -3.064 -36.040 1.00 79.75 246 THR A O 1
ATOM 1897 N N . LEU A 1 247 ? 5.779 -1.917 -36.964 1.00 70.00 247 LEU A N 1
ATOM 1898 C CA . LEU A 1 247 ? 5.257 -0.587 -36.661 1.00 70.00 247 LEU A CA 1
ATOM 1899 C C . LEU A 1 247 ? 4.158 -0.189 -37.653 1.00 70.00 247 LEU A C 1
ATOM 1901 O O . LEU A 1 247 ? 4.230 -0.506 -38.842 1.00 70.00 247 LEU A O 1
ATOM 1905 N N . THR A 1 248 ? 3.140 0.525 -37.176 1.00 82.88 248 THR A N 1
ATOM 1906 C CA . THR A 1 248 ? 2.183 1.192 -38.069 1.00 82.88 248 THR A CA 1
ATOM 1907 C C . THR A 1 248 ? 2.811 2.449 -38.696 1.00 82.88 248 THR A C 1
ATOM 1909 O O . THR A 1 248 ? 3.786 2.980 -38.166 1.00 82.88 248 THR A O 1
ATOM 1912 N N . PRO A 1 249 ? 2.266 2.998 -39.797 1.00 89.06 249 PRO A N 1
ATOM 1913 C CA . PRO A 1 249 ? 2.777 4.248 -40.375 1.00 89.06 249 PRO A CA 1
ATOM 1914 C C . PRO A 1 249 ? 2.744 5.443 -39.406 1.00 89.06 249 PRO A C 1
ATOM 1916 O O . PRO A 1 249 ? 3.592 6.332 -39.471 1.00 89.06 249 PRO A O 1
ATOM 1919 N N . GLU A 1 250 ? 1.767 5.466 -38.499 1.00 76.00 250 GLU A N 1
ATOM 1920 C CA . GLU A 1 250 ? 1.651 6.476 -37.443 1.00 76.00 250 GLU A CA 1
ATOM 1921 C C . GLU A 1 250 ? 2.766 6.308 -36.401 1.00 76.00 250 GLU A C 1
ATOM 1923 O O . GLU A 1 250 ? 3.402 7.292 -36.017 1.00 76.00 250 GLU A O 1
ATOM 1928 N N . ASP A 1 251 ? 3.078 5.061 -36.031 1.00 72.19 251 ASP A N 1
ATOM 1929 C CA . ASP A 1 251 ? 4.203 4.718 -35.157 1.00 72.19 251 ASP A CA 1
ATOM 1930 C C . ASP A 1 251 ? 5.544 5.134 -35.778 1.00 72.19 251 ASP A C 1
ATOM 1932 O O . ASP A 1 251 ? 6.366 5.785 -35.132 1.00 72.19 251 ASP A O 1
ATOM 1936 N N . GLU A 1 252 ? 5.763 4.818 -37.056 1.00 85.62 252 GLU A N 1
ATOM 1937 C CA . GLU A 1 252 ? 6.982 5.201 -37.778 1.00 85.62 252 GLU A CA 1
ATOM 1938 C C . GLU A 1 252 ? 7.158 6.723 -37.843 1.00 85.62 252 GLU A C 1
ATOM 1940 O O . GLU A 1 252 ? 8.265 7.231 -37.645 1.00 85.62 252 GLU A O 1
ATOM 1945 N N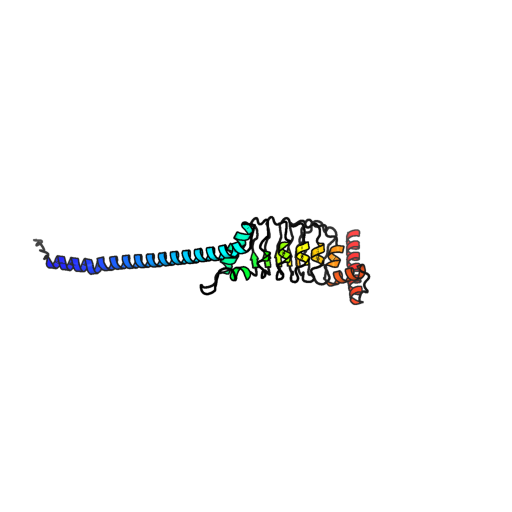 . SER A 1 253 ? 6.069 7.462 -38.075 1.00 79.25 253 SER A N 1
ATOM 1946 C CA . SER A 1 253 ? 6.086 8.928 -38.092 1.00 79.25 253 SER A CA 1
ATOM 1947 C C . SER A 1 253 ? 6.469 9.504 -36.729 1.00 79.25 253 SER A C 1
ATOM 1949 O O . SER A 1 253 ? 7.284 10.426 -36.651 1.00 79.25 253 SER A O 1
ATOM 1951 N N . LEU A 1 254 ? 5.905 8.952 -35.654 1.00 73.06 254 LEU A N 1
ATOM 1952 C CA . LEU A 1 254 ? 6.181 9.393 -34.291 1.00 73.06 254 LEU A CA 1
ATOM 1953 C C . LEU A 1 254 ? 7.637 9.108 -33.892 1.00 73.06 254 LEU A C 1
ATOM 1955 O O . LEU A 1 254 ? 8.315 9.967 -33.323 1.00 73.06 254 LEU A O 1
ATOM 1959 N N . LEU A 1 255 ? 8.145 7.928 -34.252 1.00 77.81 255 LEU A N 1
ATOM 1960 C CA . LEU A 1 255 ? 9.535 7.541 -34.031 1.00 77.81 255 LEU A CA 1
ATOM 1961 C C . LEU A 1 255 ? 10.515 8.466 -34.757 1.00 77.81 255 LEU A C 1
ATOM 1963 O O . LEU A 1 255 ? 11.516 8.893 -34.178 1.00 77.81 255 LEU A O 1
ATOM 1967 N N . LEU A 1 256 ? 10.215 8.802 -36.012 1.00 81.88 256 LEU A N 1
ATOM 1968 C CA . LEU A 1 256 ? 11.039 9.694 -36.820 1.00 81.88 256 LEU A CA 1
ATOM 1969 C C . LEU A 1 256 ? 11.103 11.103 -36.213 1.00 81.88 256 LEU A C 1
ATOM 1971 O O . LEU A 1 256 ? 12.172 11.718 -36.167 1.00 81.88 256 LEU A O 1
ATOM 1975 N N . GLU A 1 257 ? 9.971 11.620 -35.729 1.00 76.19 257 GLU A N 1
ATOM 1976 C CA . GLU A 1 257 ? 9.913 12.926 -35.072 1.00 76.19 257 GLU A CA 1
ATOM 1977 C C . GLU A 1 257 ? 10.756 12.950 -33.790 1.00 76.19 257 GLU A C 1
ATOM 1979 O O . GLU A 1 257 ? 11.534 13.887 -33.574 1.00 76.19 257 GLU A O 1
ATOM 1984 N N . TYR A 1 258 ? 10.677 11.891 -32.983 1.00 74.00 258 TYR A N 1
ATOM 1985 C CA . TYR A 1 258 ? 11.502 11.726 -31.788 1.00 74.00 258 TYR A CA 1
ATOM 1986 C C . TYR A 1 258 ? 13.003 11.680 -32.113 1.00 74.00 258 TYR A C 1
ATOM 1988 O O . TYR A 1 258 ? 13.783 12.455 -31.549 1.00 74.00 258 TYR A O 1
ATOM 1996 N N . GLU A 1 259 ? 13.425 10.835 -33.060 1.00 81.06 259 GLU A N 1
ATOM 1997 C CA . GLU A 1 259 ? 14.831 10.723 -33.477 1.00 81.06 259 GLU A CA 1
ATOM 1998 C C . GLU A 1 259 ? 15.370 12.073 -33.994 1.00 81.06 259 GLU A C 1
ATOM 2000 O O . GLU A 1 259 ? 16.490 12.484 -33.660 1.00 81.06 259 GLU A O 1
ATOM 2005 N N . LEU A 1 260 ? 14.551 12.828 -34.735 1.00 74.38 260 LEU A N 1
ATOM 2006 C CA . LEU A 1 260 ? 14.890 14.168 -35.215 1.00 74.38 260 LEU A CA 1
ATOM 2007 C C . LEU A 1 260 ? 15.096 15.169 -34.068 1.00 74.38 260 LEU A C 1
ATOM 2009 O O . LEU A 1 260 ? 16.029 15.979 -34.117 1.00 74.38 260 LEU A O 1
ATOM 2013 N N . GLN A 1 261 ? 14.251 15.140 -33.036 1.00 69.62 261 GLN A N 1
ATOM 2014 C CA . GLN A 1 261 ? 14.417 16.000 -31.860 1.00 69.62 261 GLN A CA 1
ATOM 2015 C C . GLN A 1 261 ? 15.707 15.676 -31.097 1.00 69.62 261 GLN A C 1
ATOM 2017 O O . GLN A 1 261 ? 16.457 16.596 -30.751 1.00 69.62 261 GLN A O 1
ATOM 2022 N N . GLN A 1 262 ? 16.021 14.392 -30.912 1.00 73.19 262 GLN A N 1
ATOM 2023 C CA . GLN A 1 262 ? 17.265 13.952 -30.270 1.00 73.19 262 GLN A CA 1
ATOM 2024 C C . GLN A 1 262 ? 18.502 14.419 -31.049 1.00 73.19 262 GLN A C 1
ATOM 2026 O O . GLN A 1 262 ? 19.460 14.937 -30.466 1.00 73.19 262 GLN A O 1
ATOM 2031 N N . MET A 1 263 ? 18.474 14.323 -32.383 1.00 71.12 263 MET A N 1
ATOM 2032 C CA . MET A 1 263 ? 19.550 14.846 -33.233 1.00 71.12 263 MET A CA 1
ATOM 2033 C C . MET A 1 263 ? 19.725 16.361 -33.091 1.00 71.12 263 MET A C 1
ATOM 2035 O O . MET A 1 263 ? 20.855 16.836 -32.951 1.00 71.12 263 MET A O 1
ATOM 2039 N N . LYS A 1 264 ? 18.628 17.130 -33.079 1.00 67.62 264 LYS A N 1
ATOM 2040 C CA . LYS A 1 264 ? 18.672 18.591 -32.884 1.00 67.62 264 LYS A CA 1
ATOM 2041 C C . LYS A 1 264 ? 19.287 18.966 -31.536 1.00 67.62 264 LYS A C 1
ATOM 2043 O O . LYS A 1 264 ? 20.088 19.899 -31.473 1.00 67.62 264 LYS A O 1
ATOM 2048 N N . GLN A 1 265 ? 18.955 18.240 -30.469 1.00 64.81 265 GLN A N 1
ATOM 2049 C CA . GLN A 1 265 ? 19.534 18.473 -29.145 1.00 64.81 265 GLN A CA 1
ATOM 2050 C C . GLN A 1 265 ? 21.031 18.158 -29.106 1.00 64.81 265 GLN A C 1
ATOM 2052 O O . GLN A 1 265 ? 21.809 18.996 -28.647 1.00 64.81 265 GLN A O 1
ATOM 2057 N N . LYS A 1 266 ? 21.454 17.010 -29.651 1.00 69.31 266 LYS A N 1
ATOM 2058 C CA . LYS A 1 266 ? 22.879 16.648 -29.760 1.00 69.31 266 LYS A CA 1
ATOM 2059 C C . LYS A 1 266 ? 23.666 17.677 -30.566 1.00 69.31 266 LYS A C 1
ATOM 2061 O O . LYS A 1 266 ? 24.767 18.055 -30.175 1.00 69.31 266 LYS A O 1
ATOM 2066 N N . TYR A 1 267 ? 23.095 18.168 -31.666 1.00 78.44 267 TYR A N 1
ATOM 2067 C CA . TYR A 1 267 ? 23.702 19.237 -32.455 1.00 78.44 267 TYR A CA 1
ATOM 2068 C C . TYR A 1 267 ? 23.859 20.514 -31.621 1.00 78.44 267 TYR A C 1
ATOM 2070 O O . TYR A 1 267 ? 24.948 21.072 -31.547 1.00 78.44 267 TYR A O 1
ATOM 2078 N N . LYS A 1 268 ? 22.802 20.947 -30.928 1.00 74.12 268 LYS A N 1
ATOM 2079 C CA . LYS A 1 268 ? 22.846 22.138 -30.072 1.00 74.12 268 LYS A CA 1
ATOM 2080 C C . LYS A 1 268 ? 23.912 22.030 -28.975 1.00 74.12 268 LYS A C 1
ATOM 2082 O O . LYS A 1 268 ? 24.642 22.986 -28.770 1.00 74.12 268 LYS A O 1
ATOM 2087 N N . GLN A 1 269 ? 24.041 20.873 -28.327 1.00 74.31 269 GLN A N 1
ATOM 2088 C CA . GLN A 1 269 ? 25.059 20.626 -27.294 1.00 74.31 269 GLN A CA 1
ATOM 2089 C C . GLN A 1 269 ? 26.491 20.592 -27.839 1.00 74.31 269 GLN A C 1
ATOM 2091 O O . GLN A 1 269 ? 27.426 20.922 -27.123 1.00 74.31 269 GLN A O 1
ATOM 2096 N N . LYS A 1 270 ? 26.680 20.166 -29.090 1.00 81.44 270 LYS A N 1
ATOM 2097 C CA . LYS A 1 270 ? 28.008 20.064 -29.709 1.00 81.44 270 LYS A CA 1
ATOM 2098 C C . LYS A 1 270 ? 28.555 21.413 -30.191 1.00 81.44 270 LYS A C 1
ATOM 2100 O O . LYS A 1 270 ? 29.764 21.541 -30.368 1.00 81.44 270 LYS A O 1
ATOM 2105 N N . TYR A 1 271 ? 27.679 22.384 -30.447 1.00 75.81 271 TYR A N 1
ATOM 2106 C CA . TYR A 1 271 ? 28.021 23.648 -31.109 1.00 75.81 271 TYR A CA 1
ATOM 2107 C C . TYR A 1 271 ? 27.607 24.903 -30.314 1.00 75.81 271 TYR A C 1
ATOM 2109 O O . TYR A 1 271 ? 27.549 25.991 -30.889 1.00 75.81 271 TYR A O 1
ATOM 2117 N N . GLN A 1 272 ? 27.325 24.764 -29.015 1.00 60.03 272 GLN A N 1
ATOM 2118 C CA . GLN A 1 272 ? 27.166 25.854 -28.041 1.00 60.03 272 GLN A CA 1
ATOM 2119 C C . GLN A 1 272 ? 28.191 25.686 -26.925 1.00 60.03 272 GLN A C 1
ATOM 2121 O O . GLN A 1 272 ? 28.690 26.728 -26.452 1.00 60.03 272 GLN A O 1
#

Solvent-accessible surface area (backbone atoms only — not comparable to full-atom values): 14679 Å² total; per-residue (Å²): 134,88,82,76,84,81,81,78,49,73,67,57,54,49,50,52,50,50,47,47,41,60,70,52,46,47,54,51,53,49,50,54,50,51,49,53,50,48,52,51,51,51,51,54,51,53,52,53,53,52,53,52,51,52,54,47,51,50,35,37,50,60,39,51,65,69,44,61,52,74,30,68,45,45,47,50,39,52,50,53,52,43,57,64,70,54,81,62,75,101,80,67,86,74,33,48,63,66,51,43,60,35,38,68,46,80,44,55,65,54,68,31,48,50,54,56,38,54,46,67,34,44,45,27,28,32,41,34,44,25,48,25,53,33,42,66,53,61,57,56,40,57,25,55,49,26,24,35,40,34,43,24,39,22,53,32,38,65,44,64,30,58,41,64,30,76,46,32,26,37,40,32,31,31,62,23,58,50,82,53,69,66,34,61,59,67,32,79,53,31,44,35,40,34,46,29,49,70,60,89,75,55,66,72,64,54,29,67,46,18,81,76,32,49,77,49,77,63,68,55,84,76,49,87,75,74,78,74,88,77,52,52,65,57,30,36,41,53,34,38,57,74,73,69,49,88,74,50,74,69,41,52,52,49,49,51,54,51,54,51,51,53,50,53,50,54,50,50,69,74,75,110